Protein AF-A0A2G8LR07-F1 (afdb_monomer)

Secondary structure (DSSP, 8-state):
-PPPHHHHHHT---HHHHHHHHHHHHHHHTTTTHHHHHHHHHHHHS-HHHHHHHHHHHHHHHHHHHHHHHHHHHHHHTSBS-TT---TTS--STTSTT--B-TTHHHHHHHHHHHHHHHHHHTS-SS-------S---S-------HHHHHHHHHHHHHHHHHS-HHHHHHHHHHHHHHHHH-HHHHHHHHHHHHHHHHHHHHHHHHHHHHHHHH---HHHHHHHHHHHHHHHHHHHHHHHHHHHHHH--SHHHHHHHHHHHHHHHHHHTTHHHH--------TTTS-B-TTS-B-------THHHHHHHHHHHHHHHHHHHHHHHHT-

InterPro domains:
  IPR004156 Organic anion transporter polypeptide [PF03137] (15-310)
  IPR004156 Organic anion transporter polypeptide [PTHR11388] (15-301)
  IPR036259 MFS transporter superfamily [G3DSA:1.20.1250.20] (12-289)
  IPR036259 MFS transporter superfamily [SSF103473] (19-275)

Mean predicted aligned error: 14.55 Å

Foldseek 3Di:
DDDDPVVVVVLDDPCVVVVVVVVVVVVVVVVVVVVVVVLVQCVQADPPLLSLQVQLQVQLVVLVVVLVLVVLQVVQQQAACCPPDDDVPDDPGPPDLNGGGRRCVSVVVVVVVVVVVVVVVVVDDPHHPRPQDDDDDDDDDDDDDDPVVVVVVVVVVVVVVVPDDVVVVVVVVVVVVVVQVPDPVSVVVVVVVVVVVVVVVVCVVCVLVLCCFFAVDDSVVSVVVSSVPPSVCSSCVSNVSSVCCSVQVPDPVRVVVVVVVVVVVCVVVVCVSVVDGDDGDDPQQPPDQDVPRDRDDPDPPRCVSVVVVVVVVVVVVVVVVVVVVVVVD

pLDDT: mean 73.99, std 19.58, range [29.92, 96.19]

Nearest PDB structures (foldseek):
  8kgv-assembly1_A  TM=8.046E-01  e=2.706E-07  Homo sapiens
  8kgw-assembly1_A  TM=7.519E-01  e=9.285E-08  Homo sapiens
  8hnb-assembly1_A  TM=8.361E-01  e=1.393E-05  Homo sapiens
  8k6l-assembly1_A  TM=8.014E-01  e=1.745E-05  Homo sapiens

Solvent-accessible surface area (backbone atoms only — not comparable to full-atom values): 18998 Å² total; per-residue (Å²): 103,74,71,55,75,65,63,62,61,73,62,56,85,61,55,77,68,51,45,58,57,52,52,50,53,54,58,56,54,72,58,52,61,56,58,64,52,49,52,52,49,48,59,70,41,45,58,78,62,57,42,30,43,55,52,10,50,53,55,22,51,51,48,50,49,52,53,50,49,51,52,47,42,51,57,27,39,74,34,63,59,55,86,88,63,88,57,95,86,59,67,91,46,83,85,38,71,74,49,51,42,23,70,66,54,40,57,55,55,51,50,53,52,51,55,61,55,49,56,65,57,70,71,51,72,95,60,58,72,68,73,90,77,85,88,80,91,78,85,77,95,75,77,91,77,56,78,60,59,63,52,50,55,52,50,49,52,52,50,56,60,68,74,51,48,74,62,53,54,50,50,52,48,53,51,51,52,50,53,48,67,68,34,64,69,56,43,52,52,51,52,52,51,50,52,52,52,49,50,51,53,51,43,69,75,41,42,34,56,49,43,18,53,37,62,63,40,57,67,68,59,20,42,51,52,41,51,64,51,49,48,58,51,49,33,51,48,28,41,48,51,9,45,48,39,49,71,62,38,86,46,73,66,41,44,51,52,49,52,53,50,52,52,50,51,50,65,66,51,58,59,52,64,78,75,60,69,50,87,62,70,81,59,76,59,81,75,58,65,45,104,77,73,43,76,58,70,82,55,72,50,71,51,50,66,64,50,50,55,50,49,52,49,54,49,50,53,50,54,53,53,54,50,52,61,62,74,76,112

Structure (mmCIF, N/CA/C/O backbone):
data_AF-A0A2G8LR07-F1
#
_entry.id   AF-A0A2G8LR07-F1
#
loop_
_atom_site.group_PDB
_atom_site.id
_atom_site.type_symbol
_atom_site.label_atom_id
_atom_site.label_alt_id
_atom_site.label_comp_id
_atom_site.label_asym_id
_atom_site.label_entity_id
_atom_site.label_seq_id
_atom_site.pdbx_PDB_ins_code
_atom_site.Cartn_x
_atom_site.Cartn_y
_atom_site.Cartn_z
_atom_site.occupancy
_atom_site.B_iso_or_equiv
_atom_site.auth_seq_id
_atom_site.auth_comp_id
_atom_site.auth_asym_id
_atom_site.auth_atom_id
_atom_site.pdbx_PDB_model_num
ATOM 1 N N . MET A 1 1 ? 25.831 4.089 -26.587 1.00 37.19 1 MET A N 1
ATOM 2 C CA . MET A 1 1 ? 26.124 5.504 -26.909 1.00 37.19 1 MET A CA 1
ATOM 3 C C . MET A 1 1 ? 26.434 6.223 -25.605 1.00 37.19 1 MET A C 1
ATOM 5 O O . MET A 1 1 ? 25.632 6.121 -24.687 1.00 37.19 1 MET A O 1
ATOM 9 N N . VAL A 1 2 ? 27.596 6.868 -25.502 1.00 36.66 2 VAL A N 1
ATOM 10 C CA . VAL A 1 2 ? 27.993 7.685 -24.340 1.00 36.66 2 VAL A CA 1
ATOM 11 C C . VAL A 1 2 ? 27.585 9.126 -24.645 1.00 36.66 2 VAL A C 1
ATOM 13 O O . VAL A 1 2 ? 27.847 9.593 -25.752 1.00 36.66 2 VAL A O 1
ATOM 16 N N . CYS A 1 3 ? 26.896 9.800 -23.726 1.00 47.84 3 CYS A N 1
ATOM 17 C CA . CYS A 1 3 ? 26.523 11.205 -23.907 1.00 47.84 3 CYS A CA 1
ATOM 18 C C . CYS A 1 3 ? 27.664 12.142 -23.513 1.00 47.84 3 CYS A C 1
ATOM 20 O O . CYS A 1 3 ? 28.408 11.858 -22.577 1.00 47.84 3 CYS A O 1
ATOM 22 N N . SER A 1 4 ? 27.771 13.260 -24.233 1.00 44.69 4 SER A N 1
ATOM 23 C CA . SER A 1 4 ? 28.571 14.412 -23.811 1.00 44.69 4 SER A CA 1
ATOM 24 C C . SER A 1 4 ? 27.849 15.145 -22.676 1.00 44.69 4 SER A C 1
ATOM 26 O O . SER A 1 4 ? 26.621 15.245 -22.694 1.00 44.69 4 SER A O 1
ATOM 28 N N . GLU A 1 5 ? 28.612 15.685 -21.727 1.00 51.84 5 GLU A N 1
ATOM 29 C CA . GLU A 1 5 ? 28.157 16.522 -20.603 1.00 51.84 5 GLU A CA 1
ATOM 30 C C . GLU A 1 5 ? 27.270 17.697 -21.081 1.00 51.84 5 GLU A C 1
ATOM 32 O O . GLU A 1 5 ? 26.300 18.087 -20.434 1.00 51.84 5 GLU A O 1
ATOM 37 N N . GLU A 1 6 ? 27.530 18.172 -22.300 1.00 51.41 6 GLU A N 1
ATOM 38 C CA . GLU A 1 6 ? 26.802 19.244 -22.984 1.00 51.41 6 GLU A CA 1
ATOM 39 C C . GLU A 1 6 ? 25.370 18.835 -23.391 1.00 51.41 6 GLU A C 1
ATOM 41 O O . GLU A 1 6 ? 24.423 19.595 -23.201 1.00 51.41 6 GLU A O 1
ATOM 46 N N . GLN A 1 7 ? 25.167 17.584 -23.830 1.00 51.22 7 GLN A N 1
ATOM 47 C CA . GLN A 1 7 ? 23.838 17.060 -24.200 1.00 51.22 7 GLN A CA 1
ATOM 48 C C . GLN A 1 7 ? 22.930 16.860 -22.976 1.00 51.22 7 GLN A C 1
ATOM 50 O O . GLN A 1 7 ? 21.701 16.899 -23.074 1.00 51.22 7 GLN A O 1
ATOM 55 N N . GLN A 1 8 ? 23.535 16.634 -21.811 1.00 51.78 8 GLN A N 1
ATOM 56 C CA . GLN A 1 8 ? 22.830 16.461 -20.544 1.00 51.78 8 GLN A CA 1
ATOM 57 C C . GLN A 1 8 ? 22.382 17.815 -19.972 1.00 51.78 8 GLN A C 1
ATOM 59 O O . GLN A 1 8 ? 21.282 17.917 -19.432 1.00 51.78 8 GLN A O 1
ATOM 64 N N . SER A 1 9 ? 23.184 18.864 -20.186 1.00 53.06 9 SER A N 1
ATOM 65 C CA . SER A 1 9 ? 22.842 20.259 -19.881 1.00 53.06 9 SER A CA 1
ATOM 66 C C . SER A 1 9 ? 21.668 20.777 -20.732 1.00 53.06 9 SER A C 1
ATOM 68 O O . SER A 1 9 ? 20.715 21.343 -20.194 1.00 53.06 9 SER A O 1
ATOM 70 N N . GLU A 1 10 ? 21.658 20.498 -22.043 1.00 53.84 10 GLU A N 1
ATOM 71 C CA . GLU A 1 10 ? 20.573 20.911 -22.960 1.00 53.84 10 GLU A CA 1
ATOM 72 C C . GLU A 1 10 ? 19.235 20.193 -22.721 1.00 53.84 10 GLU A C 1
ATOM 74 O O . GLU A 1 10 ? 18.162 20.679 -23.103 1.00 53.84 10 GLU A O 1
ATOM 79 N N . SER A 1 11 ? 19.268 19.024 -22.078 1.00 57.50 11 SER A N 1
ATOM 80 C CA . SER A 1 11 ? 18.055 18.253 -21.803 1.00 57.50 11 SER A CA 1
ATOM 81 C C . SER A 1 11 ? 17.114 19.000 -20.856 1.00 57.50 11 SER A C 1
ATOM 83 O O . SER A 1 11 ? 15.903 18.857 -21.022 1.00 57.50 11 SER A O 1
ATOM 85 N N . GLY A 1 12 ? 17.640 19.880 -19.993 1.00 58.69 12 GLY A N 1
ATOM 86 C CA . GLY A 1 12 ? 16.875 20.763 -19.111 1.00 58.69 12 GLY A CA 1
ATOM 87 C C . GLY A 1 12 ? 15.848 20.037 -18.222 1.00 58.69 12 GLY A C 1
ATOM 88 O O . GLY A 1 12 ? 15.574 18.849 -18.379 1.00 58.69 12 GLY A O 1
ATOM 89 N N . PRO A 1 13 ? 15.239 20.716 -17.247 1.00 58.22 13 PRO A N 1
ATOM 90 C CA . PRO A 1 13 ? 14.151 20.112 -16.494 1.00 58.22 13 PRO A CA 1
ATOM 91 C C . PRO A 1 13 ? 12.867 20.075 -17.342 1.00 58.22 13 PRO A C 1
ATOM 93 O O . PRO A 1 13 ? 12.342 21.126 -17.712 1.00 58.22 13 PRO A O 1
ATOM 96 N N . LEU A 1 14 ? 12.309 18.892 -17.619 1.00 68.81 14 LEU A N 1
ATOM 97 C CA . LEU A 1 14 ? 11.023 18.738 -18.326 1.00 68.81 14 LEU A CA 1
ATOM 98 C C . LEU A 1 14 ? 9.807 19.028 -17.412 1.00 68.81 14 LEU A C 1
ATOM 100 O O . LEU A 1 14 ? 8.801 18.321 -17.449 1.00 68.81 14 LEU A O 1
ATOM 104 N N . TRP A 1 15 ? 9.875 20.073 -16.575 1.00 74.88 15 TRP A N 1
ATOM 105 C CA . TRP A 1 15 ? 8.809 20.421 -15.619 1.00 74.88 15 TRP A CA 1
ATOM 106 C C . TRP A 1 15 ? 7.463 20.689 -16.299 1.00 74.88 15 TRP A C 1
ATOM 108 O O . TRP A 1 15 ? 6.427 20.354 -15.733 1.00 74.88 15 TRP A O 1
ATOM 118 N N . GLY A 1 16 ? 7.471 21.257 -17.511 1.00 77.69 16 GLY A N 1
ATOM 119 C CA . GLY A 1 16 ? 6.252 21.501 -18.287 1.00 77.69 16 GLY A CA 1
ATOM 120 C C . GLY A 1 16 ? 5.504 20.209 -18.613 1.00 77.69 16 GLY A C 1
ATOM 121 O O . GLY A 1 16 ? 4.300 20.125 -18.400 1.00 77.69 16 GLY A O 1
ATOM 122 N N . GLU A 1 17 ? 6.217 19.166 -19.034 1.00 72.69 17 GLU A N 1
ATOM 123 C CA . GLU A 1 17 ? 5.616 17.865 -19.349 1.00 72.69 17 GLU A CA 1
ATOM 124 C C . GLU A 1 17 ? 5.238 17.092 -18.080 1.00 72.69 17 GLU A C 1
ATOM 126 O O . GLU A 1 17 ? 4.151 16.520 -17.993 1.00 72.69 17 GLU A O 1
ATOM 131 N N . ALA A 1 18 ? 6.094 17.137 -17.055 1.00 79.44 18 ALA A N 1
ATOM 132 C CA . ALA A 1 18 ? 5.823 16.502 -15.767 1.00 79.44 18 ALA A CA 1
ATOM 133 C C . ALA A 1 18 ? 4.621 17.129 -15.036 1.00 79.44 18 ALA A C 1
ATOM 135 O O . ALA A 1 18 ? 3.943 16.444 -14.267 1.00 79.44 18 ALA A O 1
ATOM 136 N N . SER A 1 19 ? 4.321 18.409 -15.287 1.00 84.12 19 SER A N 1
ATOM 137 C CA . SER A 1 19 ? 3.216 19.120 -14.635 1.00 84.12 19 SER A CA 1
ATOM 138 C C . SER A 1 19 ? 1.857 18.458 -14.876 1.00 84.12 19 SER A C 1
ATOM 140 O O . SER A 1 19 ? 1.077 18.329 -13.934 1.00 84.12 19 SER A O 1
ATOM 142 N N . TRP A 1 20 ? 1.598 17.939 -16.081 1.00 85.25 20 TRP A N 1
ATOM 143 C CA . TRP A 1 20 ? 0.346 17.246 -16.401 1.00 85.25 20 TRP A CA 1
ATOM 144 C C . TRP A 1 20 ? 0.166 15.959 -15.598 1.00 85.25 20 TRP A C 1
ATOM 146 O O . TRP A 1 20 ? -0.935 15.666 -15.132 1.00 85.25 20 TRP A O 1
ATOM 156 N N . ILE A 1 21 ? 1.255 15.221 -15.373 1.00 86.06 21 ILE A N 1
ATOM 157 C CA . ILE A 1 21 ? 1.239 14.016 -14.538 1.00 86.06 21 ILE A CA 1
ATOM 158 C C . ILE A 1 21 ? 0.950 14.401 -13.085 1.00 86.06 21 ILE A C 1
ATOM 160 O O . ILE A 1 21 ? 0.114 13.769 -12.445 1.00 86.06 21 ILE A O 1
ATOM 164 N N . LEU A 1 22 ? 1.579 15.463 -12.574 1.00 88.62 22 LEU A N 1
ATOM 165 C CA . LEU A 1 22 ? 1.345 15.944 -11.208 1.00 88.62 22 LEU A CA 1
ATOM 166 C C . LEU A 1 22 ? -0.104 16.404 -10.998 1.00 88.62 22 LEU A C 1
ATOM 168 O O . LEU A 1 22 ? -0.716 16.047 -9.992 1.00 88.62 22 LEU A O 1
ATOM 172 N N . ILE A 1 23 ? -0.670 17.138 -11.960 1.00 90.62 23 ILE A N 1
ATOM 173 C CA . ILE A 1 23 ? -2.079 17.555 -11.936 1.00 90.62 23 ILE A CA 1
ATOM 174 C C . ILE A 1 23 ? -2.993 16.326 -11.950 1.00 90.62 23 ILE A C 1
ATOM 176 O O . ILE A 1 23 ? -3.922 16.244 -11.147 1.00 90.62 23 ILE A O 1
ATOM 180 N N . GLY A 1 24 ? -2.706 15.341 -12.806 1.00 88.19 24 GLY A N 1
ATOM 181 C CA . GLY A 1 24 ? -3.448 14.082 -12.848 1.00 88.19 24 GLY A CA 1
ATOM 182 C C . GLY A 1 24 ? -3.425 13.336 -11.510 1.00 88.19 24 GLY A C 1
ATOM 183 O O . GLY A 1 24 ? -4.475 12.936 -11.013 1.00 88.19 24 GLY A O 1
ATOM 184 N N . GLN A 1 25 ? -2.257 13.208 -10.874 1.00 87.81 25 GLN A N 1
ATOM 185 C CA . GLN A 1 25 ? -2.127 12.570 -9.555 1.00 87.81 25 GLN A CA 1
ATOM 186 C C . GLN A 1 25 ? -2.868 13.342 -8.452 1.00 87.81 25 GLN A C 1
ATOM 188 O O . GLN A 1 25 ? -3.495 12.731 -7.581 1.00 87.81 25 GLN A O 1
ATOM 193 N N . ALA A 1 26 ? -2.851 14.677 -8.504 1.00 90.38 26 ALA A N 1
ATOM 194 C CA . ALA A 1 26 ? -3.608 15.513 -7.577 1.00 90.38 26 ALA A CA 1
ATOM 195 C C . ALA A 1 26 ? -5.124 15.298 -7.728 1.00 90.38 26 ALA A C 1
ATOM 197 O O . ALA A 1 26 ? -5.812 15.104 -6.726 1.00 90.38 26 ALA A O 1
ATOM 198 N N . LEU A 1 27 ? -5.635 15.247 -8.963 1.00 88.88 27 LEU A N 1
ATOM 199 C CA . LEU A 1 27 ? -7.050 14.972 -9.239 1.00 88.88 27 LEU A CA 1
ATOM 200 C C . LEU A 1 27 ? -7.464 13.566 -8.791 1.00 88.88 27 LEU A C 1
ATOM 202 O O . LEU A 1 27 ? -8.496 13.412 -8.140 1.00 88.88 27 LEU A O 1
ATOM 206 N N . CYS A 1 28 ? -6.644 12.548 -9.067 1.00 86.62 28 CYS A N 1
ATOM 207 C CA . CYS A 1 28 ? -6.880 11.192 -8.565 1.00 86.62 28 CYS A CA 1
ATOM 208 C C . CYS A 1 28 ? -6.960 11.164 -7.030 1.00 86.62 28 CYS A C 1
ATOM 210 O O . CYS A 1 28 ? -7.801 10.465 -6.464 1.00 86.62 28 CYS A O 1
ATOM 212 N N . SER A 1 29 ? -6.142 11.976 -6.353 1.00 87.19 29 SER A N 1
ATOM 213 C CA . SER A 1 29 ? -6.118 12.055 -4.889 1.00 87.19 29 SER A CA 1
ATOM 214 C C . SER A 1 29 ? -7.400 12.644 -4.286 1.00 87.19 29 SER A C 1
ATOM 216 O O . SER A 1 29 ? -7.721 12.339 -3.137 1.00 87.19 29 SER A O 1
ATOM 218 N N . CYS A 1 30 ? -8.179 13.427 -5.041 1.00 88.38 30 CYS A N 1
ATOM 219 C CA . CYS A 1 30 ? -9.493 13.905 -4.596 1.00 88.38 30 CYS A CA 1
ATOM 220 C C . CYS A 1 30 ? -10.511 12.765 -4.414 1.00 88.38 30 CYS A C 1
ATOM 222 O O . CYS A 1 30 ? -11.462 12.926 -3.653 1.00 88.38 30 CYS A O 1
ATOM 224 N N . GLY A 1 31 ? -10.310 11.618 -5.076 1.00 83.81 31 GLY A N 1
ATOM 225 C CA . GLY A 1 31 ? -11.143 10.418 -4.926 1.00 83.81 31 GLY A CA 1
ATOM 226 C C . GLY A 1 31 ? -10.776 9.534 -3.726 1.00 83.81 31 GLY A C 1
ATOM 227 O O . GLY A 1 31 ? -11.570 8.689 -3.319 1.00 83.81 31 GLY A O 1
ATOM 228 N N . THR A 1 32 ? -9.611 9.746 -3.107 1.00 85.56 32 THR A N 1
ATOM 229 C CA . THR A 1 32 ? -9.115 8.957 -1.963 1.00 85.56 32 THR A CA 1
ATOM 230 C C . THR A 1 32 ? -10.057 8.893 -0.748 1.00 85.56 32 THR A C 1
ATOM 232 O O . THR A 1 32 ? -10.069 7.845 -0.099 1.00 85.56 32 THR A O 1
ATOM 235 N N . PRO A 1 33 ? -10.882 9.915 -0.417 1.00 87.56 33 PRO A N 1
ATOM 236 C CA . PRO A 1 33 ? -11.818 9.840 0.708 1.00 87.56 33 PRO A CA 1
ATOM 237 C C . PRO A 1 33 ? -12.814 8.676 0.641 1.00 87.56 33 PRO A C 1
ATOM 239 O O . PRO A 1 33 ? -13.348 8.290 1.677 1.00 87.56 33 PRO A O 1
ATOM 242 N N . VAL A 1 34 ? -13.026 8.062 -0.530 1.00 86.19 34 VAL A N 1
ATOM 243 C CA . VAL A 1 34 ? -13.824 6.828 -0.662 1.00 86.19 34 VAL A CA 1
ATOM 244 C C . VAL A 1 34 ? -13.314 5.724 0.269 1.00 86.19 34 VAL A C 1
ATOM 246 O O . VAL A 1 34 ? -14.111 4.978 0.827 1.00 86.19 34 VAL A O 1
ATOM 249 N N . TYR A 1 35 ? -12.000 5.646 0.487 1.00 86.62 35 TYR A N 1
ATOM 250 C CA . TYR A 1 35 ? -11.391 4.628 1.337 1.00 86.62 35 TYR A CA 1
ATOM 251 C C . TYR A 1 35 ? -11.804 4.726 2.820 1.00 86.62 35 TYR A C 1
ATOM 253 O O . TYR A 1 35 ? -12.396 3.768 3.324 1.00 86.62 35 TYR A O 1
ATOM 261 N N . PRO A 1 36 ? -11.560 5.844 3.538 1.00 90.25 36 PRO A N 1
ATOM 262 C CA . PRO A 1 36 ? -12.020 5.975 4.917 1.00 90.25 36 PRO A CA 1
ATOM 263 C C . PRO A 1 36 ? -13.550 5.944 5.031 1.00 90.25 36 PRO A C 1
ATOM 265 O O . PRO A 1 36 ? -14.048 5.365 5.990 1.00 90.25 36 PRO A O 1
ATOM 268 N N . LEU A 1 37 ? -14.291 6.479 4.049 1.00 88.00 37 LEU A N 1
ATOM 269 C CA . LEU A 1 37 ? -15.761 6.414 4.036 1.00 88.00 37 LEU A CA 1
ATOM 270 C C . LEU A 1 37 ? -16.282 4.973 3.962 1.00 88.00 37 LEU A C 1
ATOM 272 O O . LEU A 1 37 ? -17.268 4.630 4.613 1.00 88.00 37 LEU A O 1
ATOM 276 N N . PHE A 1 38 ? -15.619 4.116 3.184 1.00 88.62 38 PHE A N 1
ATOM 277 C CA . PHE A 1 38 ? -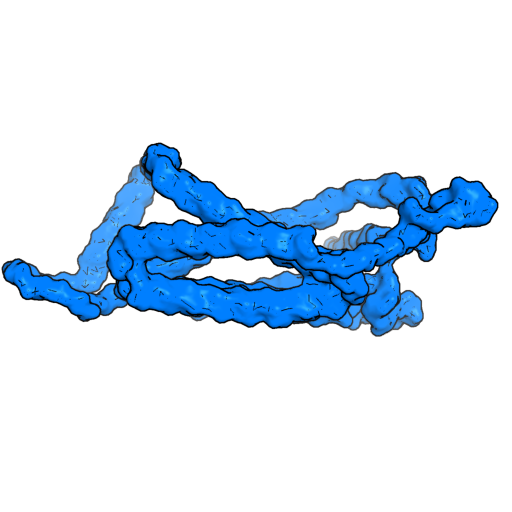15.980 2.706 3.104 1.00 88.62 38 PHE A CA 1
ATOM 278 C C . PHE A 1 38 ? -15.676 1.968 4.413 1.00 88.62 38 PHE A C 1
ATOM 280 O O . PHE A 1 38 ? -16.492 1.169 4.864 1.00 88.62 38 PHE A O 1
ATOM 287 N N . ILE A 1 39 ? -14.548 2.270 5.065 1.00 90.88 39 ILE A N 1
ATOM 288 C CA . ILE A 1 39 ? -14.222 1.696 6.380 1.00 90.88 39 ILE A CA 1
ATOM 289 C C . ILE A 1 39 ? -15.290 2.066 7.412 1.00 90.88 39 ILE A C 1
ATOM 291 O O . ILE A 1 39 ? -15.787 1.174 8.093 1.00 90.88 39 ILE A O 1
ATOM 295 N N . THR A 1 40 ? -15.682 3.341 7.496 1.00 89.81 40 THR A N 1
ATOM 296 C CA . THR A 1 40 ? -16.726 3.780 8.438 1.00 89.81 40 THR A CA 1
ATOM 297 C C . THR A 1 40 ? -18.080 3.152 8.125 1.00 89.81 40 THR A C 1
ATOM 299 O O . THR A 1 40 ? -18.796 2.759 9.033 1.00 89.81 40 THR A O 1
ATOM 302 N N . TYR A 1 41 ? -18.409 2.977 6.842 1.00 87.12 41 TYR A N 1
ATOM 303 C CA . TYR A 1 41 ? -19.640 2.298 6.440 1.00 87.12 41 TYR A CA 1
ATOM 304 C C . TYR A 1 41 ? -19.689 0.841 6.925 1.00 87.12 41 TYR A C 1
ATOM 306 O O . TYR A 1 41 ? -20.733 0.361 7.367 1.00 87.12 41 TYR A O 1
ATOM 314 N N . VAL A 1 42 ? -18.566 0.122 6.824 1.00 88.88 42 VAL A N 1
ATOM 315 C CA . VAL A 1 42 ? -18.457 -1.258 7.313 1.00 88.88 42 VAL A CA 1
ATOM 316 C C . VAL A 1 42 ? -18.496 -1.295 8.843 1.00 88.88 42 VAL A C 1
ATOM 318 O O . VAL A 1 42 ? -19.197 -2.140 9.391 1.00 88.88 42 VAL A O 1
ATOM 321 N N . ASP A 1 43 ? -17.806 -0.369 9.514 1.00 88.25 43 ASP A N 1
ATOM 322 C CA . ASP A 1 43 ? -17.789 -0.241 10.981 1.00 88.25 43 ASP A CA 1
ATOM 323 C C . ASP A 1 43 ? -19.200 -0.023 11.553 1.00 88.25 43 ASP A C 1
ATOM 325 O O . ASP A 1 43 ? -19.607 -0.697 12.494 1.00 88.25 43 ASP A O 1
ATOM 329 N N . ASP A 1 44 ? -19.996 0.837 10.912 1.00 87.12 44 ASP A N 1
ATOM 330 C CA . ASP A 1 44 ? -21.373 1.130 11.326 1.00 87.12 44 ASP A CA 1
ATOM 331 C C . ASP A 1 44 ? -22.352 -0.039 11.089 1.00 87.12 44 ASP A C 1
ATOM 333 O O . ASP A 1 44 ? -23.436 -0.080 11.686 1.00 87.12 44 ASP A O 1
ATOM 337 N N . GLY A 1 45 ? -22.011 -0.965 10.185 1.00 84.94 45 GLY A N 1
ATOM 338 C CA . GLY A 1 45 ? -22.883 -2.054 9.736 1.00 84.94 45 GLY A CA 1
ATOM 339 C C . GLY A 1 45 ? -22.543 -3.444 10.274 1.00 84.94 45 GLY A C 1
ATOM 340 O O . GLY A 1 45 ? -23.362 -4.356 10.142 1.00 84.94 45 GLY A O 1
ATOM 341 N N . VAL A 1 46 ? -21.354 -3.633 10.849 1.00 86.56 46 VAL A N 1
ATOM 342 C CA . VAL A 1 46 ? -20.825 -4.940 11.266 1.00 86.56 46 VAL A CA 1
ATOM 343 C C . VAL A 1 46 ? -20.632 -4.977 12.782 1.00 86.56 46 VAL A C 1
ATOM 345 O O . VAL A 1 46 ? -20.276 -3.991 13.410 1.00 86.56 46 VAL A O 1
ATOM 348 N N . ASN A 1 47 ? -20.840 -6.144 13.398 1.00 84.38 47 ASN A N 1
ATOM 349 C CA . ASN A 1 47 ? -20.538 -6.332 14.817 1.00 84.38 47 ASN A CA 1
ATOM 350 C C . ASN A 1 47 ? -19.030 -6.131 15.083 1.00 84.38 47 ASN A C 1
ATOM 352 O O . ASN A 1 47 ? -18.194 -6.741 14.411 1.00 84.38 47 ASN A O 1
ATOM 356 N N . ASN A 1 48 ? -18.695 -5.366 16.127 1.00 81.00 48 ASN A N 1
ATOM 357 C CA . ASN A 1 48 ? -17.334 -5.117 16.617 1.00 81.00 48 ASN A CA 1
ATOM 358 C C . ASN A 1 48 ? -16.452 -6.372 16.671 1.00 81.00 48 ASN A C 1
ATOM 360 O O . ASN A 1 48 ? -15.261 -6.298 16.371 1.00 81.00 48 ASN A O 1
ATOM 364 N N . ARG A 1 49 ? -17.022 -7.538 17.019 1.00 81.31 49 ARG A N 1
ATOM 365 C CA . ARG A 1 49 ? -16.271 -8.803 17.043 1.00 81.31 49 ARG A CA 1
ATOM 366 C C . ARG A 1 49 ? -15.782 -9.175 15.636 1.00 81.31 49 ARG A C 1
ATOM 368 O O . ARG A 1 49 ? -14.587 -9.357 15.432 1.00 81.31 49 ARG A O 1
ATOM 375 N N . ALA A 1 50 ? -16.677 -9.188 14.648 1.00 87.31 50 ALA A N 1
ATOM 376 C CA . ALA A 1 50 ? -16.360 -9.572 13.273 1.00 87.31 50 ALA A CA 1
ATOM 377 C C . ALA A 1 50 ? -15.568 -8.505 12.494 1.00 87.31 50 ALA A C 1
ATOM 379 O O . ALA A 1 50 ? -14.964 -8.836 11.471 1.00 87.31 50 ALA A O 1
ATOM 380 N N . MET A 1 51 ? -15.523 -7.257 12.972 1.00 90.25 51 MET A N 1
ATOM 381 C CA . MET A 1 51 ? -14.901 -6.126 12.271 1.00 90.25 51 MET A CA 1
ATOM 382 C C . MET A 1 51 ? -13.454 -6.402 11.832 1.00 90.25 51 MET A C 1
ATOM 384 O O . MET A 1 51 ? -13.075 -6.093 10.702 1.00 90.25 51 MET A O 1
ATOM 388 N N . GLY A 1 52 ? -12.662 -7.083 12.669 1.00 91.06 52 GLY A N 1
ATOM 389 C CA . GLY A 1 52 ? -11.289 -7.469 12.322 1.00 91.06 52 GLY A CA 1
ATOM 390 C C . GLY A 1 52 ? -11.195 -8.311 11.042 1.00 91.06 52 GLY A C 1
ATOM 391 O O . GLY A 1 52 ? -10.329 -8.063 10.203 1.00 91.06 52 GLY A O 1
ATOM 392 N N . LEU A 1 53 ? -12.113 -9.263 10.839 1.00 92.56 53 LEU A N 1
ATOM 393 C CA . LEU A 1 53 ? -12.149 -10.100 9.632 1.00 92.56 53 LEU A CA 1
ATOM 394 C C . LEU A 1 53 ? -12.546 -9.298 8.389 1.00 92.56 53 LEU A C 1
ATOM 396 O O . LEU A 1 53 ? -11.938 -9.477 7.333 1.00 92.56 53 LEU A O 1
ATOM 400 N N . TYR A 1 54 ? -13.526 -8.399 8.516 1.00 93.12 54 TYR A N 1
ATOM 401 C CA . TYR A 1 54 ? -13.953 -7.533 7.415 1.00 93.12 54 TYR A CA 1
ATOM 402 C C . TYR A 1 54 ? -12.833 -6.580 6.989 1.00 93.12 54 TYR A C 1
ATOM 404 O O . TYR A 1 54 ? -12.558 -6.465 5.795 1.00 93.12 54 TYR A O 1
ATOM 412 N N . LEU A 1 55 ? -12.123 -5.971 7.944 1.00 93.19 55 LEU A N 1
ATOM 413 C CA . LEU A 1 55 ? -10.947 -5.145 7.657 1.00 93.19 55 LEU A CA 1
ATOM 414 C C . LEU A 1 55 ? -9.807 -5.953 7.021 1.00 93.19 55 LEU A C 1
ATOM 416 O O . LEU A 1 55 ? -9.191 -5.492 6.062 1.00 93.19 55 LEU A O 1
ATOM 420 N N . GLY A 1 56 ? -9.553 -7.175 7.498 1.00 94.38 56 GLY A N 1
ATOM 421 C CA . GLY A 1 56 ? -8.552 -8.070 6.908 1.00 94.38 56 GLY A CA 1
ATOM 422 C C . GLY A 1 56 ? -8.867 -8.443 5.455 1.00 94.38 56 GLY A C 1
ATOM 423 O O . GLY A 1 56 ? -7.971 -8.454 4.604 1.00 94.38 56 GLY A O 1
ATOM 424 N N . ALA A 1 57 ? -10.144 -8.683 5.139 1.00 94.31 57 ALA A N 1
ATOM 425 C CA . ALA A 1 57 ? -10.604 -8.906 3.770 1.00 94.31 57 ALA A CA 1
ATOM 426 C C . ALA A 1 57 ? -10.472 -7.633 2.915 1.00 94.31 57 ALA A C 1
ATOM 428 O O . ALA A 1 57 ? -9.933 -7.685 1.809 1.00 94.31 57 ALA A O 1
ATOM 429 N N . LEU A 1 58 ? -10.884 -6.481 3.446 1.00 93.38 58 LEU A N 1
ATOM 430 C CA . LEU A 1 58 ? -10.793 -5.181 2.782 1.00 93.38 58 LEU A CA 1
ATOM 431 C C . LEU A 1 58 ? -9.339 -4.850 2.413 1.00 93.38 58 LEU A C 1
ATOM 433 O O . LEU A 1 58 ? -9.047 -4.634 1.238 1.00 93.38 58 LEU A O 1
ATOM 437 N N . PHE A 1 59 ? -8.395 -4.898 3.358 1.00 92.50 59 PHE A N 1
ATOM 438 C CA . PHE A 1 59 ? -6.984 -4.606 3.067 1.00 92.50 59 PHE A CA 1
ATOM 439 C C . PHE A 1 59 ? -6.356 -5.619 2.100 1.00 92.50 59 PHE A C 1
ATOM 441 O O . PHE A 1 59 ? -5.527 -5.246 1.269 1.00 92.50 59 PHE A O 1
ATOM 448 N N . SER A 1 60 ? -6.798 -6.880 2.124 1.00 95.25 60 SER A N 1
ATOM 449 C CA . SER A 1 60 ? -6.395 -7.878 1.123 1.00 95.25 60 SER A CA 1
ATOM 450 C C . SER A 1 60 ? -6.805 -7.490 -0.295 1.00 95.25 60 SER A C 1
ATOM 452 O O . SER A 1 60 ? -5.998 -7.629 -1.214 1.00 95.25 60 SER A O 1
ATOM 454 N N . THR A 1 61 ? -8.018 -6.955 -0.489 1.00 93.25 61 THR A N 1
ATOM 455 C CA . THR A 1 61 ? -8.452 -6.493 -1.821 1.00 93.25 61 THR A CA 1
ATOM 456 C C . THR A 1 61 ? -7.589 -5.351 -2.354 1.00 93.25 61 THR A C 1
ATOM 458 O O . THR A 1 61 ? -7.326 -5.308 -3.554 1.00 93.25 61 THR A O 1
ATOM 461 N N . ILE A 1 62 ? -7.060 -4.489 -1.479 1.00 90.88 62 ILE A N 1
ATOM 462 C CA . ILE A 1 62 ? -6.121 -3.424 -1.866 1.00 90.88 62 ILE A CA 1
ATOM 463 C C . ILE A 1 62 ? -4.819 -4.032 -2.384 1.00 90.88 62 ILE A C 1
ATOM 465 O O . ILE A 1 62 ? -4.352 -3.653 -3.455 1.00 90.88 62 ILE A O 1
ATOM 469 N N . THR A 1 63 ? -4.255 -5.010 -1.667 1.00 91.25 63 THR A N 1
ATOM 470 C CA . THR A 1 63 ? -3.027 -5.703 -2.093 1.00 91.25 63 THR A CA 1
ATOM 471 C C . THR A 1 63 ? -3.213 -6.415 -3.435 1.00 91.25 63 THR A C 1
ATOM 473 O O . THR A 1 63 ? -2.339 -6.339 -4.301 1.00 91.25 63 THR A O 1
ATOM 476 N N . ILE A 1 64 ? -4.367 -7.059 -3.643 1.00 93.00 64 ILE A N 1
ATOM 477 C CA . ILE A 1 64 ? -4.728 -7.676 -4.928 1.00 93.00 64 ILE A CA 1
ATOM 478 C C . ILE A 1 64 ? -4.825 -6.610 -6.025 1.00 93.00 64 ILE A C 1
ATOM 480 O O . ILE A 1 64 ? -4.259 -6.788 -7.103 1.00 93.00 64 ILE A O 1
ATOM 484 N N . GLY A 1 65 ? -5.485 -5.484 -5.742 1.00 91.31 65 GLY A N 1
ATOM 485 C CA . GLY A 1 65 ? -5.595 -4.355 -6.663 1.00 91.31 65 GLY A CA 1
ATOM 486 C C . GLY A 1 65 ? -4.230 -3.810 -7.085 1.00 91.31 65 GLY A C 1
ATOM 487 O O . GLY A 1 65 ? -4.007 -3.588 -8.274 1.00 91.31 65 GLY A O 1
ATOM 488 N N . SER A 1 66 ? -3.282 -3.677 -6.150 1.00 88.69 66 SER A N 1
ATOM 489 C CA . SER A 1 66 ? -1.901 -3.290 -6.463 1.00 88.69 66 SER A CA 1
ATOM 490 C C . SER A 1 66 ? -1.225 -4.294 -7.401 1.00 88.69 66 SER A C 1
ATOM 492 O O . SER A 1 66 ? -0.621 -3.887 -8.391 1.00 88.69 66 SER A O 1
ATOM 494 N N . ALA A 1 67 ? -1.363 -5.598 -7.144 1.00 89.50 67 ALA A N 1
ATOM 495 C CA . ALA A 1 67 ? -0.792 -6.643 -7.997 1.00 89.50 67 ALA A CA 1
ATOM 496 C C . ALA A 1 67 ? -1.382 -6.628 -9.418 1.00 89.50 67 ALA A C 1
ATOM 498 O O . ALA A 1 67 ? -0.645 -6.707 -10.402 1.00 89.50 67 ALA A O 1
ATOM 499 N N . MET A 1 68 ? -2.704 -6.466 -9.531 1.00 90.88 68 MET A N 1
ATOM 500 C CA . MET A 1 68 ? -3.384 -6.309 -10.820 1.00 90.88 68 MET A CA 1
ATOM 501 C C . MET A 1 68 ? -2.920 -5.044 -11.548 1.00 90.88 68 MET A C 1
ATOM 503 O O . MET A 1 68 ? -2.670 -5.094 -12.750 1.00 90.88 68 MET A O 1
ATOM 507 N N . GLY A 1 69 ? -2.753 -3.932 -10.826 1.00 89.94 69 GLY A N 1
ATOM 508 C CA . GLY A 1 69 ? -2.236 -2.677 -11.368 1.00 89.94 69 GLY A CA 1
ATOM 509 C C . GLY A 1 69 ? -0.832 -2.826 -11.952 1.00 89.94 69 GLY A C 1
ATOM 510 O O . GLY A 1 69 ? -0.603 -2.399 -13.083 1.00 89.94 69 GLY A O 1
ATOM 511 N N . TYR A 1 70 ? 0.077 -3.501 -11.238 1.00 86.19 70 TYR A N 1
ATOM 512 C CA . TYR A 1 70 ? 1.403 -3.836 -11.765 1.00 86.19 70 TYR A CA 1
ATOM 513 C C . TYR A 1 70 ? 1.314 -4.701 -13.023 1.00 86.19 70 TYR A C 1
ATOM 515 O O . TYR A 1 70 ? 1.962 -4.383 -14.013 1.00 86.19 70 TYR A O 1
ATOM 523 N N . GLY A 1 71 ? 0.476 -5.743 -13.028 1.00 88.19 71 GLY A N 1
ATOM 524 C CA . GLY A 1 71 ? 0.290 -6.597 -14.204 1.00 88.19 71 GLY A CA 1
ATOM 525 C C . GLY A 1 71 ? -0.220 -5.829 -15.428 1.00 88.19 71 GLY A C 1
ATOM 526 O O . GLY A 1 71 ? 0.344 -5.955 -16.514 1.00 88.19 71 GLY A O 1
ATOM 527 N N . ILE A 1 72 ? -1.241 -4.982 -15.254 1.00 90.69 72 ILE A N 1
ATOM 528 C CA . ILE A 1 72 ? -1.767 -4.119 -16.325 1.00 90.69 72 ILE A CA 1
ATOM 529 C C . ILE A 1 72 ? -0.681 -3.155 -16.811 1.00 90.69 72 ILE A C 1
ATOM 531 O O . ILE A 1 72 ? -0.508 -3.000 -18.020 1.00 90.69 72 ILE A O 1
ATOM 535 N N . ALA A 1 73 ? 0.074 -2.539 -15.898 1.00 88.31 73 ALA A N 1
ATOM 536 C CA . ALA A 1 73 ? 1.164 -1.635 -16.248 1.00 88.31 73 ALA A CA 1
ATOM 537 C C . ALA A 1 73 ? 2.260 -2.352 -17.051 1.00 88.31 73 ALA A C 1
ATOM 539 O O . ALA A 1 73 ? 2.669 -1.845 -18.093 1.00 88.31 73 ALA A O 1
ATOM 540 N N . THR A 1 74 ? 2.684 -3.547 -16.627 1.00 86.94 74 THR A N 1
ATOM 541 C CA . THR A 1 74 ? 3.654 -4.370 -17.361 1.00 86.94 74 THR A CA 1
ATOM 542 C C . THR A 1 74 ? 3.149 -4.689 -18.764 1.00 86.94 74 THR A C 1
ATOM 544 O O . THR A 1 74 ? 3.867 -4.434 -19.724 1.00 86.94 74 THR A O 1
ATOM 547 N N . LEU A 1 75 ? 1.903 -5.151 -18.909 1.00 89.44 75 LEU A N 1
ATOM 548 C CA . LEU A 1 75 ? 1.315 -5.443 -20.222 1.00 89.44 75 LEU A CA 1
ATOM 549 C C . LEU A 1 75 ? 1.268 -4.204 -21.125 1.00 89.44 75 LEU A C 1
ATOM 551 O O . LEU A 1 75 ? 1.605 -4.293 -22.302 1.00 89.44 75 LEU A O 1
ATOM 555 N N . CYS A 1 76 ? 0.890 -3.044 -20.582 1.00 89.88 76 CYS A N 1
ATOM 556 C CA . CYS A 1 76 ? 0.857 -1.791 -21.339 1.00 89.88 76 CYS A CA 1
ATOM 557 C C . CYS A 1 76 ? 2.262 -1.347 -21.772 1.00 89.88 76 CYS A C 1
ATOM 559 O O . CYS A 1 76 ? 2.447 -0.901 -22.902 1.00 89.88 76 CYS A O 1
ATOM 561 N N . LEU A 1 77 ? 3.268 -1.503 -20.909 1.00 87.25 77 LEU A N 1
ATOM 562 C CA . LEU A 1 77 ? 4.661 -1.164 -21.217 1.00 87.25 77 LEU A CA 1
ATOM 563 C C . LEU A 1 77 ? 5.313 -2.147 -22.200 1.00 87.25 77 LEU A C 1
ATOM 565 O O . LEU A 1 77 ? 6.206 -1.749 -22.948 1.00 87.25 77 LEU A O 1
ATOM 569 N N . SER A 1 78 ? 4.854 -3.400 -22.236 1.00 84.88 78 SER A N 1
ATOM 570 C CA . SER A 1 78 ? 5.251 -4.395 -23.239 1.00 84.88 78 SER A CA 1
ATOM 571 C C . SER A 1 78 ? 4.645 -4.143 -24.622 1.00 84.88 78 SER A C 1
ATOM 573 O O . SER A 1 78 ? 5.051 -4.797 -25.580 1.00 84.88 78 SER A O 1
ATOM 575 N N . LEU A 1 79 ? 3.706 -3.200 -24.758 1.00 84.69 79 LEU A N 1
ATOM 576 C CA . LEU A 1 79 ? 3.187 -2.745 -26.048 1.00 84.69 79 LEU A CA 1
ATOM 577 C C . LEU A 1 79 ? 3.919 -1.475 -26.503 1.00 84.69 79 LEU A C 1
ATOM 579 O O . LEU A 1 79 ? 4.146 -0.579 -25.684 1.00 84.69 79 LEU A O 1
ATOM 583 N N . PRO A 1 80 ? 4.263 -1.349 -27.796 1.00 81.44 80 PRO A N 1
ATOM 584 C CA . PRO A 1 80 ? 4.924 -0.154 -28.295 1.00 81.44 80 PRO A CA 1
ATOM 585 C C . PRO A 1 80 ? 3.947 1.027 -28.280 1.00 81.44 80 PRO A C 1
ATOM 587 O O . PRO A 1 80 ? 2.763 0.879 -28.590 1.00 81.44 80 PRO A O 1
ATOM 590 N N . SER A 1 81 ? 4.434 2.223 -27.954 1.00 77.06 81 SER A N 1
ATOM 591 C CA . SER A 1 81 ? 3.617 3.447 -27.923 1.00 77.06 81 SER A CA 1
ATOM 592 C C . SER A 1 81 ? 3.077 3.872 -29.298 1.00 77.06 81 SER A C 1
ATOM 594 O O . SER A 1 81 ? 2.096 4.609 -29.377 1.00 77.06 81 SER A O 1
ATOM 596 N N . TYR A 1 82 ? 3.681 3.387 -30.383 1.00 73.56 82 TYR A N 1
ATOM 597 C CA . TYR A 1 82 ? 3.388 3.742 -31.774 1.00 73.56 82 TYR A CA 1
ATOM 598 C C . TYR A 1 82 ? 2.530 2.683 -32.488 1.00 73.56 82 TYR A C 1
ATOM 600 O O . TYR A 1 82 ? 2.814 2.288 -33.614 1.00 73.56 82 TYR A O 1
ATOM 608 N N . LEU A 1 83 ? 1.431 2.252 -31.860 1.00 63.12 83 LEU A N 1
ATOM 609 C CA . LEU A 1 83 ? 0.530 1.190 -32.352 1.00 63.12 83 LEU A CA 1
ATOM 610 C C . LEU A 1 83 ? 0.042 1.343 -33.815 1.00 63.12 83 LEU A C 1
ATOM 612 O O . LEU A 1 83 ? -0.426 0.370 -34.396 1.00 63.12 83 LEU A O 1
ATOM 616 N N . ILE A 1 84 ? 0.123 2.547 -34.395 1.00 60.38 84 ILE A N 1
ATOM 617 C CA . ILE A 1 84 ? -0.425 2.906 -35.716 1.00 60.38 84 ILE A CA 1
ATOM 618 C C . ILE A 1 84 ? 0.681 3.161 -36.768 1.00 60.38 84 ILE A C 1
ATOM 620 O O . ILE A 1 84 ? 0.392 3.160 -37.962 1.00 60.38 84 ILE A O 1
ATOM 624 N N . TYR A 1 85 ? 1.950 3.320 -36.366 1.00 58.06 85 TYR A N 1
ATOM 625 C CA . TYR A 1 85 ? 3.060 3.641 -37.275 1.00 58.06 85 TYR A CA 1
ATOM 626 C C . TYR A 1 85 ? 4.104 2.524 -37.298 1.00 58.06 85 TYR A C 1
ATOM 628 O O . TYR A 1 85 ? 4.855 2.334 -36.345 1.00 58.06 85 TYR A O 1
ATOM 636 N N . THR A 1 86 ? 4.177 1.793 -38.409 1.00 58.03 86 THR A N 1
ATOM 637 C CA . THR A 1 86 ? 5.204 0.771 -38.648 1.00 58.03 86 THR A CA 1
ATOM 638 C C . THR A 1 86 ? 6.259 1.298 -39.616 1.00 58.03 86 THR A C 1
ATOM 640 O O . THR A 1 86 ? 6.278 0.924 -40.787 1.00 58.03 86 THR A O 1
ATOM 643 N N . ASP A 1 87 ? 7.142 2.173 -39.137 1.00 62.31 87 ASP A N 1
ATOM 644 C CA . ASP A 1 87 ? 8.376 2.496 -39.856 1.00 62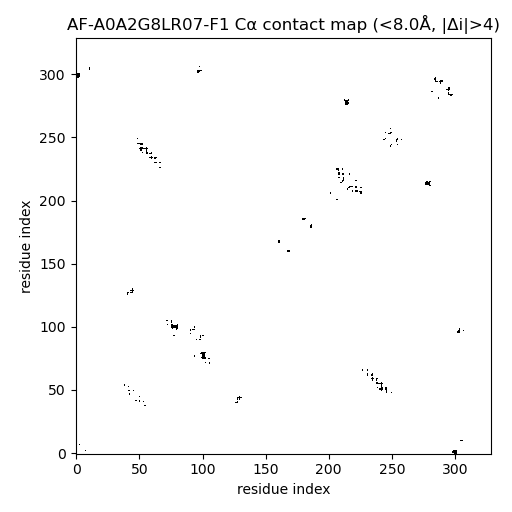.31 87 ASP A CA 1
ATOM 645 C C . ASP A 1 87 ? 9.427 1.408 -39.620 1.00 62.31 87 ASP A C 1
ATOM 647 O O . ASP A 1 87 ? 9.619 0.937 -38.498 1.00 62.31 87 ASP A O 1
ATOM 651 N N . ALA A 1 88 ? 10.183 1.053 -40.662 1.00 60.56 88 ALA A N 1
ATOM 652 C CA . ALA A 1 88 ? 11.227 0.021 -40.605 1.00 60.56 88 ALA A CA 1
ATOM 653 C C . ALA A 1 88 ? 12.370 0.320 -39.603 1.00 60.56 88 ALA A C 1
ATOM 655 O O . ALA A 1 88 ? 13.180 -0.556 -39.309 1.00 60.56 88 ALA A O 1
ATOM 656 N N . TYR A 1 89 ? 12.450 1.550 -39.080 1.00 63.72 89 TYR A N 1
ATOM 657 C CA . TYR A 1 89 ? 13.470 1.998 -38.125 1.00 63.72 89 TYR A CA 1
ATOM 658 C C . TYR A 1 89 ? 13.027 1.931 -36.653 1.00 63.72 89 TYR A C 1
ATOM 660 O O . TYR A 1 89 ? 13.822 2.268 -35.764 1.00 63.72 89 TYR A O 1
ATOM 668 N N . LEU A 1 90 ? 11.780 1.528 -36.386 1.00 68.06 90 LEU A N 1
ATOM 669 C CA . LEU A 1 90 ? 11.228 1.438 -35.037 1.00 68.06 90 LEU A CA 1
ATOM 670 C C . LEU A 1 90 ? 11.548 0.080 -34.380 1.00 68.06 90 LEU A C 1
ATOM 672 O O . LEU A 1 90 ? 11.538 -0.953 -35.051 1.00 68.06 90 LEU A O 1
ATOM 676 N N . PRO A 1 91 ? 11.880 0.070 -33.077 1.00 67.69 91 PRO A N 1
ATOM 677 C CA . PRO A 1 91 ? 12.310 -1.134 -32.372 1.00 67.69 91 PRO A CA 1
ATOM 678 C C . PRO A 1 91 ? 11.176 -2.140 -32.156 1.00 67.69 91 PRO A C 1
ATOM 680 O O . PRO A 1 91 ? 10.282 -1.913 -31.355 1.00 67.69 91 PRO A O 1
ATOM 683 N N . THR A 1 92 ? 11.243 -3.307 -32.786 1.00 69.62 92 THR A N 1
ATOM 684 C CA . THR A 1 92 ? 10.199 -4.339 -32.676 1.00 69.62 92 THR A CA 1
ATOM 685 C C . THR A 1 92 ? 10.216 -5.151 -31.374 1.00 69.62 92 THR A C 1
ATOM 687 O O . THR A 1 92 ? 9.252 -5.873 -31.130 1.00 69.62 92 THR A O 1
ATOM 690 N N . SER A 1 93 ? 11.260 -5.038 -30.538 1.00 75.19 93 SER A N 1
ATOM 691 C CA . SER A 1 93 ? 11.376 -5.740 -29.245 1.00 75.19 93 SER A CA 1
ATOM 692 C C . SER A 1 93 ? 11.608 -4.768 -28.075 1.00 75.19 93 SER A C 1
ATOM 694 O O . SER A 1 93 ? 12.358 -3.801 -28.257 1.00 75.19 93 SER A O 1
ATOM 696 N N . PRO A 1 94 ? 11.059 -5.051 -26.872 1.00 71.88 94 PRO A N 1
ATOM 697 C CA . PRO A 1 94 ? 11.376 -4.346 -25.624 1.00 71.88 94 PRO A CA 1
ATOM 698 C C . PRO A 1 94 ? 12.861 -4.325 -25.240 1.00 71.88 94 PRO A C 1
ATOM 700 O O . PRO A 1 94 ? 13.266 -3.486 -24.441 1.00 71.88 94 PRO A O 1
ATOM 703 N N . ASP A 1 95 ? 13.674 -5.212 -25.818 1.00 72.88 95 ASP A N 1
ATOM 704 C CA . ASP A 1 95 ? 15.118 -5.287 -25.555 1.00 72.88 95 ASP A CA 1
ATOM 705 C C . ASP A 1 95 ? 15.914 -4.133 -26.191 1.00 72.88 95 ASP A C 1
ATOM 707 O O . ASP A 1 95 ? 17.081 -3.911 -25.856 1.00 72.88 95 ASP A O 1
ATOM 711 N N . ASP A 1 96 ? 15.322 -3.405 -27.145 1.00 71.56 96 ASP A N 1
ATOM 712 C CA . ASP A 1 96 ? 15.980 -2.251 -27.751 1.00 71.56 96 ASP A CA 1
ATOM 713 C C . ASP A 1 96 ? 15.891 -1.047 -26.794 1.00 71.56 96 ASP A C 1
ATOM 715 O O . ASP A 1 96 ? 14.791 -0.653 -26.407 1.00 71.56 96 ASP A O 1
ATOM 719 N N . PRO A 1 97 ? 17.006 -0.369 -26.468 1.00 69.31 97 PRO A N 1
ATOM 720 C CA . PRO A 1 97 ? 17.012 0.809 -25.589 1.00 69.31 97 PRO A CA 1
ATOM 721 C C . PRO A 1 97 ? 16.205 2.005 -26.127 1.00 69.31 97 PRO A C 1
ATOM 723 O O . PRO A 1 97 ? 16.065 3.023 -25.455 1.00 69.31 97 PRO A O 1
ATOM 726 N N . ARG A 1 98 ? 15.711 1.938 -27.367 1.00 72.94 98 ARG A N 1
ATOM 727 C CA . ARG A 1 98 ? 14.807 2.933 -27.960 1.00 72.94 98 ARG A CA 1
ATOM 728 C C . ARG A 1 98 ? 13.331 2.579 -27.756 1.00 72.94 98 ARG A C 1
ATOM 730 O O . ARG A 1 98 ? 12.483 3.317 -28.263 1.00 72.94 98 ARG A O 1
ATOM 737 N N . TRP A 1 99 ? 13.026 1.460 -27.099 1.00 79.50 99 TRP A N 1
ATOM 738 C CA . TRP A 1 99 ? 11.669 1.024 -26.810 1.00 79.50 99 TRP A CA 1
ATOM 739 C C . TRP A 1 99 ? 10.962 2.023 -25.896 1.00 79.50 99 TRP A C 1
ATOM 741 O O . TRP A 1 99 ? 11.407 2.317 -24.788 1.00 79.50 99 TRP A O 1
ATOM 751 N N . LEU A 1 100 ? 9.829 2.536 -26.369 1.00 80.75 100 LEU A N 1
ATOM 752 C CA . LEU A 1 100 ? 8.933 3.376 -25.590 1.00 80.75 100 LEU A CA 1
ATOM 753 C C . LEU A 1 100 ? 7.638 2.594 -25.390 1.00 80.75 100 LEU A C 1
ATOM 755 O O . LEU A 1 100 ? 6.825 2.477 -26.308 1.00 80.75 100 LEU A O 1
ATOM 759 N N . GLY A 1 101 ? 7.478 2.035 -24.193 1.00 82.31 101 GLY A N 1
ATOM 760 C CA . GLY A 1 101 ? 6.266 1.324 -23.806 1.00 82.31 101 GLY A CA 1
ATOM 761 C C . GLY A 1 101 ? 5.060 2.259 -23.731 1.00 82.31 101 GLY A C 1
ATOM 762 O O . GLY A 1 101 ? 5.195 3.461 -23.472 1.00 82.31 101 GLY A O 1
ATOM 763 N N . ASN A 1 102 ? 3.865 1.712 -23.932 1.00 86.94 102 ASN A N 1
ATOM 764 C CA . ASN A 1 102 ? 2.622 2.472 -23.909 1.00 86.94 102 ASN A CA 1
ATOM 765 C C . ASN A 1 102 ? 2.160 2.791 -22.469 1.00 86.94 102 ASN A C 1
ATOM 767 O O . ASN A 1 102 ? 1.171 2.265 -21.961 1.00 86.94 102 ASN A O 1
ATOM 771 N N . TRP A 1 103 ? 2.909 3.659 -21.789 1.00 85.06 103 TRP A N 1
ATOM 772 C CA . TRP A 1 103 ? 2.740 3.980 -20.368 1.00 85.06 103 TRP A CA 1
ATOM 773 C C . TRP A 1 103 ? 1.400 4.655 -20.026 1.00 85.06 103 TRP A C 1
ATOM 775 O O . TRP A 1 103 ? 0.913 4.512 -18.905 1.00 85.06 103 TRP A O 1
ATOM 785 N N . TRP A 1 104 ? 0.786 5.377 -20.968 1.00 86.62 104 TRP A N 1
ATOM 786 C CA . TRP A 1 104 ? -0.470 6.098 -20.734 1.00 86.62 104 TRP A CA 1
ATOM 787 C C . TRP A 1 104 ? -1.707 5.198 -20.819 1.00 86.62 104 TRP A C 1
ATOM 789 O O . TRP A 1 104 ? -2.733 5.499 -20.205 1.00 86.62 104 TRP A O 1
ATOM 799 N N . LEU A 1 105 ? -1.621 4.080 -21.547 1.00 87.69 105 LEU A N 1
ATOM 800 C CA . LEU A 1 105 ? -2.747 3.175 -21.787 1.00 87.69 105 LEU A CA 1
ATOM 801 C C . LEU A 1 105 ? -3.325 2.605 -20.485 1.00 87.69 105 LEU A C 1
ATOM 803 O O . LEU A 1 105 ? -4.543 2.488 -20.349 1.00 87.69 105 LEU A O 1
ATOM 807 N N . GLY A 1 106 ? -2.465 2.328 -19.500 1.00 89.31 106 GLY A N 1
ATOM 808 C CA . GLY A 1 106 ? -2.886 1.835 -18.189 1.00 89.31 106 GLY A CA 1
ATOM 809 C C . GLY A 1 106 ? -3.851 2.788 -17.476 1.00 89.31 106 GLY A C 1
ATOM 810 O O . GLY A 1 106 ? -4.846 2.335 -16.910 1.00 89.31 106 GLY A O 1
ATOM 811 N 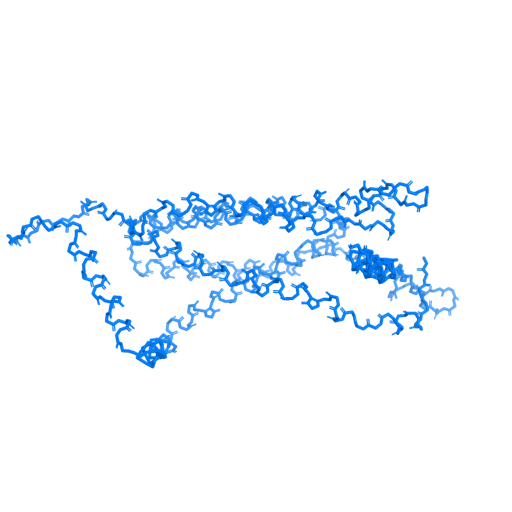N . PHE A 1 107 ? -3.626 4.104 -17.564 1.00 88.50 107 PHE A N 1
ATOM 812 C CA . PHE A 1 107 ? -4.517 5.099 -16.956 1.00 88.50 107 PHE A CA 1
ATOM 813 C C . PHE A 1 107 ? -5.905 5.101 -17.598 1.00 88.50 107 PHE A C 1
ATOM 815 O O . PHE A 1 107 ? -6.901 5.207 -16.886 1.00 88.50 107 PHE A O 1
ATOM 822 N N . LEU A 1 108 ? -5.988 4.939 -18.923 1.00 90.69 108 LEU A N 1
ATOM 823 C CA . LEU A 1 108 ? -7.273 4.868 -19.623 1.00 90.69 108 LEU A CA 1
ATOM 824 C C . LEU A 1 108 ? -8.043 3.599 -19.259 1.00 90.69 108 LEU A C 1
ATOM 826 O O . LEU A 1 108 ? -9.233 3.678 -18.960 1.00 90.69 108 LEU A O 1
ATOM 830 N N . ILE A 1 109 ? -7.367 2.445 -19.239 1.00 91.81 109 ILE A N 1
ATOM 831 C CA . ILE A 1 109 ? -7.985 1.167 -18.859 1.00 91.81 109 ILE A CA 1
ATOM 832 C C . ILE A 1 109 ? -8.554 1.265 -17.440 1.00 91.81 109 ILE A C 1
ATOM 834 O O . ILE A 1 109 ? -9.730 0.971 -17.224 1.00 91.81 109 ILE A O 1
ATOM 838 N N . ILE A 1 110 ? -7.748 1.727 -16.480 1.00 90.69 110 ILE A N 1
ATOM 839 C CA . ILE A 1 110 ? -8.174 1.866 -15.081 1.00 90.69 110 ILE A CA 1
ATOM 840 C C . ILE A 1 110 ? -9.297 2.903 -14.953 1.00 90.69 110 ILE A C 1
ATOM 842 O O . ILE A 1 110 ? -10.273 2.648 -14.252 1.00 90.69 110 ILE A O 1
ATOM 846 N N . GLY A 1 111 ? -9.212 4.036 -15.655 1.00 90.94 111 GLY A N 1
ATOM 847 C CA . GLY A 1 111 ? -10.247 5.073 -15.634 1.00 90.94 111 GLY A CA 1
ATOM 848 C C . GLY A 1 111 ? -11.606 4.570 -16.129 1.00 90.94 111 GLY A C 1
ATOM 849 O O . GLY A 1 111 ? -12.627 4.814 -15.486 1.00 90.94 111 GLY A O 1
ATOM 850 N N . VAL A 1 112 ? -11.624 3.801 -17.222 1.00 94.12 112 VAL A N 1
ATOM 851 C CA . VAL A 1 112 ? -12.851 3.179 -17.746 1.00 94.12 112 VAL A CA 1
ATOM 852 C C . VAL A 1 112 ? -13.409 2.144 -16.766 1.00 94.12 112 VAL A C 1
ATOM 854 O O . VAL A 1 112 ? -14.611 2.137 -16.502 1.00 94.12 112 VAL A O 1
ATOM 857 N N . LEU A 1 113 ? -12.556 1.300 -16.177 1.00 92.12 113 LEU A N 1
ATOM 858 C CA . LEU A 1 113 ? -12.986 0.325 -15.168 1.00 92.12 113 LEU A CA 1
ATOM 859 C C . LEU A 1 113 ? -13.597 1.013 -13.939 1.00 92.12 113 LEU A C 1
ATOM 861 O O . LEU A 1 113 ? -14.669 0.613 -13.487 1.00 92.12 113 LEU A O 1
ATOM 865 N N . LEU A 1 114 ? -12.964 2.076 -13.434 1.00 90.38 114 LEU A N 1
ATOM 866 C CA . LEU A 1 114 ? -13.476 2.858 -12.306 1.00 90.38 114 LEU A CA 1
ATOM 867 C C . LEU A 1 114 ? -14.816 3.528 -12.631 1.00 90.38 114 LEU A C 1
ATOM 869 O O . LEU A 1 114 ? -15.707 3.534 -11.781 1.00 90.38 114 LEU A O 1
ATOM 873 N N . PHE A 1 115 ? -14.998 4.029 -13.857 1.00 91.81 115 PHE A N 1
ATOM 874 C CA . PHE A 1 115 ? -16.287 4.558 -14.305 1.00 91.81 115 PHE A CA 1
ATOM 875 C C . PHE A 1 115 ? -17.389 3.496 -14.211 1.00 91.81 115 PHE A C 1
ATOM 877 O O . PHE A 1 115 ? -18.430 3.744 -13.602 1.00 91.81 115 PHE A O 1
ATOM 884 N N . PHE A 1 116 ? -17.152 2.284 -14.716 1.00 94.44 116 PHE A N 1
ATOM 885 C CA . PHE A 1 116 ? -18.142 1.209 -14.621 1.00 94.44 116 PHE A CA 1
ATOM 886 C C . PHE A 1 116 ? -18.393 0.737 -13.188 1.00 94.44 116 PHE A C 1
ATOM 888 O O . PHE A 1 116 ? -19.533 0.415 -12.869 1.00 94.44 116 PHE A O 1
ATOM 895 N N . VAL A 1 117 ? -17.380 0.737 -12.315 1.00 91.12 117 VAL A N 1
ATOM 896 C CA . VAL A 1 117 ? -17.535 0.417 -10.882 1.00 91.12 117 VAL A CA 1
ATOM 897 C C . VAL A 1 117 ? -18.314 1.504 -10.131 1.00 91.12 117 VAL A C 1
ATOM 899 O O . VAL A 1 117 ? -19.029 1.195 -9.179 1.00 91.12 117 VAL A O 1
ATOM 902 N N . SER A 1 118 ? -18.254 2.762 -10.570 1.00 90.25 118 SER A N 1
ATOM 903 C CA . SER A 1 118 ? -19.023 3.847 -9.943 1.00 90.25 118 SER A CA 1
ATOM 904 C C . SER A 1 118 ? -20.542 3.696 -10.115 1.00 90.25 118 SER A C 1
ATOM 906 O O . SER A 1 118 ? -21.301 4.092 -9.232 1.00 90.25 118 SER A O 1
ATOM 908 N N . ILE A 1 119 ? -20.993 3.057 -11.202 1.00 92.00 119 ILE A N 1
ATOM 909 C CA . ILE A 1 119 ? -22.417 2.840 -11.498 1.00 92.00 119 ILE A CA 1
ATOM 910 C C . ILE A 1 119 ? -23.108 1.977 -10.423 1.00 92.00 119 ILE A C 1
ATOM 912 O O . ILE A 1 119 ? -24.080 2.454 -9.840 1.00 92.00 119 ILE A O 1
ATOM 916 N N . PRO A 1 120 ? -22.656 0.744 -10.104 1.00 90.62 120 PRO A N 1
ATOM 917 C CA . PRO A 1 120 ? -23.273 -0.066 -9.055 1.00 90.62 120 PRO A CA 1
ATOM 918 C C . PRO A 1 120 ? -23.124 0.561 -7.664 1.00 90.62 120 PRO A C 1
ATOM 920 O O . PRO A 1 120 ? -24.036 0.426 -6.851 1.00 90.62 120 PRO A O 1
ATOM 923 N N . LEU A 1 121 ? -22.030 1.288 -7.395 1.00 86.50 121 LEU A N 1
ATOM 924 C CA . LEU A 1 121 ? -21.855 2.012 -6.130 1.00 86.50 121 LEU A CA 1
ATOM 925 C C . LEU A 1 121 ? -22.924 3.091 -5.923 1.00 86.50 121 LEU A C 1
ATOM 927 O O . LEU A 1 121 ? -23.305 3.360 -4.787 1.00 86.50 121 LEU A O 1
ATOM 931 N N . TRP A 1 122 ? -23.463 3.669 -6.998 1.00 87.62 122 TRP A N 1
ATOM 932 C CA . TRP A 1 122 ? -24.533 4.658 -6.890 1.00 87.62 122 TRP A CA 1
ATOM 933 C C . TRP A 1 122 ? -25.853 4.066 -6.373 1.00 87.62 122 TRP A C 1
ATOM 935 O O . TRP A 1 122 ? -26.641 4.762 -5.734 1.00 87.62 122 TRP A O 1
ATOM 945 N N . PHE A 1 123 ? -26.075 2.770 -6.600 1.00 87.75 123 PHE A N 1
ATOM 946 C CA . PHE A 1 123 ? -27.236 2.042 -6.085 1.00 87.75 123 PHE A CA 1
ATOM 947 C C . PHE A 1 123 ? -27.021 1.493 -4.669 1.00 87.75 123 PHE A C 1
ATOM 949 O O . PHE A 1 123 ? -27.934 0.890 -4.102 1.00 87.75 123 PHE A O 1
ATOM 956 N N . PHE A 1 124 ? -25.833 1.679 -4.088 1.00 82.69 124 PHE A N 1
ATOM 957 C CA . PHE A 1 124 ? -25.529 1.174 -2.758 1.00 82.69 124 PHE A CA 1
ATOM 958 C C . PHE A 1 124 ? -26.318 1.951 -1.689 1.00 82.69 124 PHE A C 1
ATOM 960 O O . PHE A 1 124 ? -26.433 3.180 -1.773 1.00 82.69 124 PHE A O 1
ATOM 967 N N . PRO A 1 125 ? -26.901 1.271 -0.683 1.00 81.31 125 PRO A N 1
ATOM 968 C CA . PRO A 1 125 ? -27.713 1.942 0.321 1.00 81.31 125 PRO A CA 1
ATOM 969 C C . PRO A 1 125 ? -26.854 2.909 1.135 1.00 81.31 125 PRO A C 1
ATOM 971 O O . PRO A 1 125 ? -25.813 2.523 1.663 1.00 81.31 125 PRO A O 1
ATOM 974 N N . ARG A 1 126 ? -27.322 4.160 1.262 1.00 75.75 126 ARG A N 1
ATOM 975 C CA . ARG A 1 126 ? -26.612 5.253 1.958 1.00 75.75 126 ARG A CA 1
ATOM 976 C C . ARG A 1 126 ? -26.245 4.921 3.401 1.00 75.75 126 ARG A C 1
ATOM 978 O O . ARG A 1 126 ? -25.246 5.424 3.894 1.00 75.75 126 ARG A O 1
ATOM 985 N N . PHE A 1 127 ? -27.047 4.084 4.051 1.00 72.69 127 PHE A N 1
ATOM 986 C CA . PHE A 1 127 ? -26.824 3.648 5.418 1.00 72.69 127 PHE A CA 1
ATOM 987 C C . PHE A 1 127 ? -26.813 2.123 5.470 1.00 72.69 127 PHE A C 1
ATOM 989 O O . PHE A 1 127 ? -27.685 1.493 4.854 1.00 72.69 127 PHE A O 1
ATOM 996 N N . PRO A 1 128 ? -25.859 1.520 6.195 1.00 72.31 128 PRO A N 1
ATOM 997 C CA . PRO A 1 128 ? -25.930 0.101 6.474 1.00 72.31 128 PRO A CA 1
ATOM 998 C C . PRO A 1 128 ? -27.191 -0.156 7.309 1.00 72.31 128 PRO A C 1
ATOM 1000 O O . PRO A 1 128 ? -27.469 0.551 8.280 1.00 72.31 128 PRO A O 1
ATOM 1003 N N . ARG A 1 129 ? -27.997 -1.159 6.935 1.00 62.41 129 ARG A N 1
ATOM 1004 C CA . ARG A 1 129 ? -29.081 -1.617 7.814 1.00 62.41 129 ARG A CA 1
ATOM 1005 C C . ARG A 1 129 ? -28.428 -2.224 9.049 1.00 62.41 129 ARG A C 1
ATOM 1007 O O . ARG A 1 129 ? -27.849 -3.304 8.954 1.00 62.41 129 ARG A O 1
ATOM 1014 N N . LYS A 1 130 ? -28.535 -1.552 10.197 1.00 57.03 130 LYS A N 1
ATOM 1015 C CA . LYS A 1 130 ? -28.198 -2.161 11.485 1.00 57.03 130 LYS A CA 1
ATOM 1016 C C . LYS A 1 130 ? -29.096 -3.377 11.662 1.00 57.03 130 LYS A C 1
ATOM 1018 O O . LYS A 1 130 ? -30.303 -3.252 11.851 1.00 57.03 130 LYS A O 1
ATOM 1023 N N . THR A 1 131 ? -28.516 -4.560 11.513 1.00 45.38 131 THR A N 1
ATOM 1024 C CA . THR A 1 131 ? -29.212 -5.807 11.813 1.00 45.38 131 THR A CA 1
ATOM 1025 C C . THR A 1 131 ? -29.102 -5.964 13.326 1.00 45.38 131 THR A C 1
ATOM 1027 O O . THR A 1 131 ? -28.099 -6.459 13.822 1.00 45.38 131 THR A O 1
ATOM 1030 N N . PHE A 1 132 ? -30.062 -5.401 14.064 1.00 49.50 132 PHE A N 1
ATOM 1031 C CA . PHE A 1 132 ? -30.160 -5.541 15.518 1.00 49.50 132 PHE A CA 1
ATOM 1032 C C . PHE A 1 132 ? -30.530 -6.988 15.865 1.00 49.50 132 PHE A C 1
ATOM 1034 O O . PHE A 1 132 ? -31.707 -7.329 15.840 1.00 49.50 132 PHE A O 1
ATOM 1041 N N . VAL A 1 133 ? -29.521 -7.825 16.111 1.00 46.12 133 VAL A N 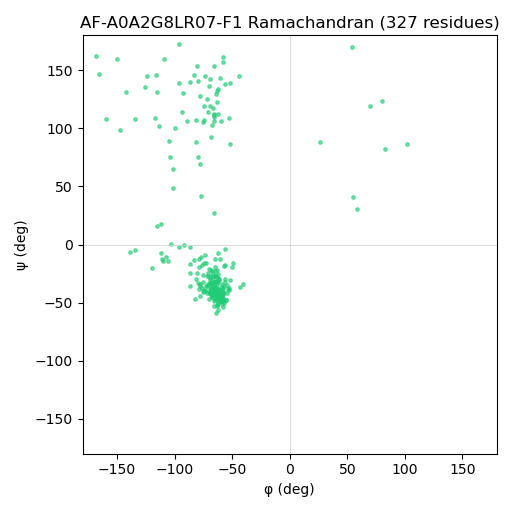1
ATOM 1042 C CA . VAL A 1 133 ? -29.584 -9.197 16.656 1.00 46.12 133 VAL A CA 1
ATOM 1043 C C . VAL A 1 133 ? -28.161 -9.452 17.200 1.00 46.12 133 VAL A C 1
ATOM 1045 O O . VAL A 1 133 ? -27.237 -9.485 16.389 1.00 46.12 133 VAL A O 1
ATOM 1048 N N . ASP A 1 134 ? -27.773 -9.520 18.477 1.00 44.78 134 ASP A N 1
ATOM 1049 C CA . ASP A 1 134 ? -28.341 -9.600 19.839 1.00 44.78 134 ASP A CA 1
ATOM 1050 C C . ASP A 1 134 ? -27.296 -8.892 20.772 1.00 44.78 134 ASP A C 1
ATO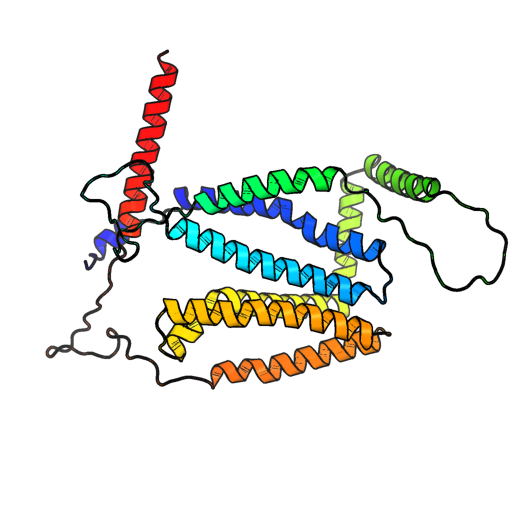M 1052 O O . ASP A 1 134 ? -26.161 -8.679 20.336 1.00 44.78 134 ASP A O 1
ATOM 1056 N N . GLU A 1 135 ? -27.549 -8.401 21.994 1.00 42.06 135 GLU A N 1
ATOM 1057 C CA . GLU A 1 135 ? -27.911 -9.123 23.227 1.00 42.06 135 GLU A CA 1
ATOM 1058 C C . GLU A 1 135 ? -28.459 -8.144 24.305 1.00 42.06 135 GLU A C 1
ATOM 1060 O O . GLU A 1 135 ? -27.982 -7.016 24.427 1.00 42.06 135 GLU A O 1
ATOM 1065 N N . GLU A 1 136 ? -29.406 -8.665 25.099 1.00 38.09 136 GLU A N 1
ATOM 1066 C CA . GLU A 1 136 ? -29.955 -8.203 26.393 1.00 38.09 136 GLU A CA 1
ATOM 1067 C C . GLU A 1 136 ? -31.064 -7.129 26.392 1.00 38.09 136 GLU A C 1
ATOM 1069 O O . GLU A 1 136 ? -30.874 -5.947 26.676 1.00 38.09 136 GLU A O 1
ATOM 1074 N N . GLU A 1 137 ? -32.289 -7.630 26.175 1.00 42.34 137 GLU A N 1
ATOM 1075 C CA . GLU A 1 137 ? -33.474 -7.210 26.925 1.00 42.34 137 GLU A CA 1
ATOM 1076 C C . GLU A 1 137 ? -33.206 -7.318 28.440 1.00 42.34 137 GLU A C 1
ATOM 1078 O O . GLU A 1 137 ? -33.199 -8.414 28.995 1.00 42.34 137 GLU A O 1
ATOM 1083 N N . GLU A 1 138 ? -33.079 -6.182 29.123 1.00 38.81 138 GLU A N 1
ATOM 1084 C CA . GLU A 1 138 ? -33.696 -6.004 30.438 1.00 38.81 138 GLU A CA 1
ATOM 1085 C C . GLU A 1 138 ? -34.387 -4.632 30.497 1.00 38.81 138 GLU A C 1
ATOM 1087 O O . GLU A 1 138 ? -33.764 -3.578 30.588 1.00 38.81 138 GLU A O 1
ATOM 1092 N N . ASP A 1 139 ? -35.714 -4.739 30.466 1.00 35.41 139 ASP A N 1
ATOM 1093 C CA . ASP A 1 139 ? -36.723 -3.879 31.077 1.00 35.41 139 ASP A CA 1
ATOM 1094 C C . ASP A 1 139 ? -37.127 -2.551 30.401 1.00 35.41 139 ASP A C 1
ATOM 1096 O O . ASP A 1 139 ? -36.350 -1.617 30.215 1.00 35.41 139 ASP A O 1
ATOM 1100 N N . GLY A 1 140 ? -38.438 -2.455 30.151 1.00 35.28 140 GLY A N 1
ATOM 1101 C CA . GLY A 1 140 ? -39.155 -1.192 29.983 1.00 35.28 140 GLY A CA 1
ATOM 1102 C C . GLY A 1 140 ? -39.487 -0.769 28.552 1.00 35.28 140 GLY A C 1
ATOM 1103 O O . GLY A 1 140 ? -38.780 0.036 27.962 1.00 35.28 140 GLY A O 1
ATOM 1104 N N . ASP A 1 141 ? -40.633 -1.252 28.057 1.00 37.97 141 ASP A N 1
ATOM 1105 C CA . ASP A 1 141 ? -41.581 -0.534 27.185 1.00 37.97 141 ASP A CA 1
ATOM 1106 C C . ASP A 1 141 ? -40.992 0.595 26.317 1.00 37.97 141 ASP A C 1
ATOM 1108 O O . ASP A 1 141 ? -41.029 1.762 26.701 1.00 37.97 141 ASP A O 1
ATOM 1112 N N . CYS A 1 142 ? -40.512 0.275 25.114 1.00 29.92 142 CYS A N 1
ATOM 1113 C CA . CYS A 1 142 ? -40.438 1.250 24.029 1.00 29.92 142 CYS A CA 1
ATOM 1114 C C . CYS A 1 142 ? -40.770 0.580 22.697 1.00 29.92 142 CYS A C 1
ATOM 1116 O O . CYS A 1 142 ? -40.305 -0.507 22.361 1.00 29.92 142 CYS A O 1
ATOM 1118 N N . LYS A 1 143 ? -41.660 1.256 21.977 1.00 34.81 143 LYS A N 1
ATOM 1119 C CA . LYS A 1 143 ? -42.293 0.849 20.730 1.00 34.81 143 LYS A CA 1
ATOM 1120 C C . LYS A 1 143 ? -41.263 0.561 19.643 1.00 34.81 143 LYS A C 1
ATOM 1122 O O . LYS A 1 143 ? -40.158 1.085 19.641 1.00 34.81 143 LYS A O 1
ATOM 1127 N N . SER A 1 144 ? -41.700 -0.247 18.686 1.00 37.50 144 SER A N 1
ATOM 1128 C CA . SER A 1 144 ? -41.079 -0.446 17.383 1.00 37.50 144 SER A CA 1
ATOM 1129 C C . SER A 1 144 ? -40.838 0.894 16.668 1.00 37.50 144 SER A C 1
ATOM 1131 O O . SER A 1 144 ? -41.691 1.325 15.890 1.00 37.50 144 SER A O 1
ATOM 1133 N N . ASP A 1 145 ? -39.704 1.547 16.924 1.00 35.81 145 ASP A N 1
ATOM 1134 C CA . ASP A 1 145 ? -39.293 2.729 16.169 1.00 35.81 145 ASP A CA 1
ATOM 1135 C C . ASP A 1 145 ? -38.643 2.289 14.861 1.00 35.81 145 ASP A C 1
ATOM 1137 O O . ASP A 1 145 ? -37.552 1.716 14.777 1.00 35.81 145 ASP A O 1
ATOM 1141 N N . SER A 1 146 ? -39.432 2.522 13.821 1.00 42.06 146 SER A N 1
ATOM 1142 C CA . SER A 1 146 ? -39.106 2.448 12.414 1.00 42.06 146 SER A CA 1
ATOM 1143 C C . SER A 1 146 ? -37.767 3.105 12.098 1.00 42.06 146 SER A C 1
ATOM 1145 O O . SER A 1 146 ? -37.416 4.162 12.612 1.00 42.06 146 SER A O 1
ATOM 1147 N N . SER A 1 147 ? -37.072 2.512 11.132 1.00 47.00 147 SER A N 1
ATOM 1148 C CA . SER A 1 147 ? -35.842 3.000 10.499 1.00 47.00 147 SER A CA 1
ATOM 1149 C C . SER A 1 147 ? -35.899 4.467 10.034 1.00 47.00 147 SER A C 1
ATOM 1151 O O . SER A 1 147 ? -34.854 5.060 9.775 1.00 47.00 147 SER A O 1
ATOM 1153 N N . ASP A 1 148 ? -37.100 5.035 9.940 1.00 51.53 148 ASP A N 1
ATOM 1154 C CA . ASP A 1 148 ? -37.378 6.412 9.554 1.00 51.53 148 ASP A CA 1
ATOM 1155 C C . ASP A 1 148 ? -36.916 7.437 10.611 1.00 51.53 148 ASP A C 1
ATOM 1157 O O . ASP A 1 148 ? -36.388 8.477 10.224 1.00 51.53 148 ASP A O 1
ATOM 1161 N N . ASP A 1 149 ? -36.957 7.127 11.915 1.00 47.69 149 ASP A N 1
ATOM 1162 C CA . ASP A 1 149 ? -36.577 8.088 12.974 1.00 47.69 149 ASP A CA 1
ATOM 1163 C C . ASP A 1 149 ? -35.063 8.349 13.044 1.00 47.69 149 ASP A C 1
ATOM 1165 O O . ASP A 1 149 ? -34.612 9.478 13.254 1.00 47.69 149 ASP A O 1
ATOM 1169 N N . TYR A 1 150 ? -34.239 7.326 12.792 1.00 48.44 150 TYR A N 1
ATOM 1170 C CA . TYR A 1 150 ? -32.785 7.501 12.687 1.00 48.44 150 TYR A CA 1
ATOM 1171 C C . TYR A 1 150 ? -32.412 8.329 11.450 1.00 48.44 150 TYR A C 1
ATOM 1173 O O . TYR A 1 150 ? -31.542 9.203 11.509 1.00 48.44 150 TYR A O 1
ATOM 1181 N N . VAL A 1 151 ? -33.091 8.078 10.326 1.00 53.94 151 VAL A N 1
ATOM 1182 C CA . VAL A 1 151 ? -32.886 8.829 9.083 1.00 53.94 151 VAL A CA 1
ATOM 1183 C C . VAL A 1 151 ? -33.331 10.280 9.263 1.00 53.94 151 VAL A C 1
ATOM 1185 O O . VAL A 1 151 ? -32.630 11.182 8.803 1.00 53.94 151 VAL A O 1
ATOM 1188 N N . GLU A 1 152 ? -34.426 10.533 9.974 1.00 49.84 152 GLU A N 1
ATOM 1189 C CA . GLU A 1 152 ? -34.934 11.878 10.244 1.00 49.84 152 GLU A CA 1
ATOM 1190 C C . GLU A 1 152 ? -34.027 12.666 11.206 1.00 49.84 152 GLU A C 1
ATOM 1192 O O . GLU A 1 152 ? -33.678 13.811 10.901 1.00 49.84 152 GLU A O 1
ATOM 1197 N N . ALA A 1 153 ? -33.517 12.038 12.272 1.00 54.88 153 ALA A N 1
ATOM 1198 C CA . ALA A 1 153 ? -32.565 12.655 13.203 1.00 54.88 153 ALA A CA 1
ATOM 1199 C C . ALA A 1 153 ? -31.227 13.030 12.532 1.00 54.88 153 ALA A C 1
ATOM 1201 O O . ALA A 1 153 ? -30.690 14.120 12.754 1.00 54.88 153 ALA A O 1
ATOM 1202 N N . VAL A 1 154 ? -30.697 12.171 11.653 1.00 56.69 154 VAL A N 1
ATOM 1203 C CA . VAL A 1 154 ? -29.466 12.455 10.889 1.00 56.69 154 VAL A CA 1
ATOM 1204 C C . VAL A 1 154 ? -29.720 13.493 9.792 1.00 56.69 154 VAL A C 1
ATOM 1206 O O . VAL A 1 154 ? -28.876 14.359 9.559 1.00 56.69 154 VAL A O 1
ATOM 1209 N N . THR A 1 155 ? -30.894 13.472 9.156 1.00 55.56 155 THR A N 1
ATOM 1210 C CA . THR A 1 155 ? -31.296 14.485 8.164 1.00 55.56 155 THR A CA 1
ATOM 1211 C C . THR A 1 155 ? -31.485 15.858 8.814 1.00 55.56 155 THR A C 1
ATOM 1213 O O . THR A 1 155 ? -31.115 16.870 8.220 1.00 55.56 155 THR A O 1
ATOM 1216 N N . GLN A 1 156 ? -31.989 15.917 10.050 1.00 54.91 156 GLN A N 1
ATOM 1217 C CA . GLN A 1 156 ? -31.999 17.139 10.859 1.00 54.91 156 GLN A CA 1
ATOM 1218 C C . GLN A 1 156 ? -30.586 17.580 11.257 1.00 54.91 156 GLN A C 1
ATOM 1220 O O . GLN A 1 156 ? -30.290 18.771 11.167 1.00 54.91 156 GLN A O 1
ATOM 1225 N N . GLY A 1 157 ? -29.692 16.648 11.603 1.00 56.81 157 GLY A N 1
ATOM 1226 C CA . GLY A 1 157 ? -28.271 16.936 11.827 1.00 56.81 157 GLY A CA 1
ATOM 1227 C C . GLY A 1 157 ? -27.593 17.554 10.596 1.00 56.81 157 GLY A C 1
ATOM 1228 O O . GLY A 1 157 ? -26.940 18.591 10.705 1.00 56.81 157 GLY A O 1
ATOM 1229 N N . LEU A 1 158 ? -27.831 16.995 9.407 1.00 54.19 158 LEU A N 1
ATOM 1230 C CA . LEU A 1 158 ? -27.356 17.520 8.119 1.00 54.19 158 LEU A CA 1
ATOM 1231 C C . LEU A 1 158 ? -27.957 18.892 7.779 1.00 54.19 158 LEU A C 1
ATOM 1233 O O . LEU A 1 158 ? -27.220 19.791 7.385 1.00 54.19 158 LEU A O 1
ATOM 1237 N N . LYS A 1 159 ? -29.261 19.094 8.001 1.00 51.25 159 LYS A N 1
ATOM 1238 C CA . LYS A 1 159 ? -29.921 20.400 7.805 1.00 51.25 159 LYS A CA 1
ATOM 1239 C C . LYS A 1 159 ? -29.433 21.462 8.794 1.00 51.25 159 LYS A C 1
ATOM 1241 O O . LYS A 1 159 ? -29.353 22.635 8.438 1.00 51.25 159 LYS A O 1
ATOM 1246 N N . SER A 1 160 ? -29.064 21.069 10.016 1.00 46.50 160 SER A N 1
ATOM 1247 C CA . SER A 1 160 ? -28.464 21.980 11.002 1.00 46.50 160 SER A CA 1
ATOM 1248 C C . SER A 1 160 ? -27.047 22.421 10.609 1.00 46.50 160 SER A C 1
ATOM 1250 O O . SER A 1 160 ? -26.666 23.554 10.885 1.00 46.50 160 SER A O 1
ATOM 1252 N N . LEU A 1 161 ? -26.303 21.568 9.891 1.00 53.44 161 LEU A N 1
ATOM 1253 C CA . LEU A 1 161 ? -25.005 21.905 9.290 1.00 53.44 161 LEU A CA 1
ATOM 1254 C C . LEU A 1 161 ? -25.148 22.790 8.042 1.00 53.44 161 LEU A C 1
ATOM 1256 O O . LEU A 1 161 ? -24.236 23.545 7.714 1.00 53.44 161 LEU A O 1
ATOM 1260 N N . GLU A 1 162 ? -26.285 22.703 7.351 1.00 51.72 162 GLU A N 1
ATOM 1261 C CA . GLU A 1 162 ? -26.588 23.472 6.141 1.00 51.72 162 GLU A CA 1
ATOM 1262 C C . GLU A 1 162 ? -27.073 24.901 6.452 1.00 51.72 162 GLU A C 1
ATOM 1264 O O . GLU A 1 162 ? -26.811 25.823 5.680 1.00 51.72 162 GLU A O 1
ATOM 1269 N N . SER A 1 163 ? -27.736 25.112 7.598 1.00 48.78 163 SER A N 1
ATOM 1270 C CA . SER A 1 163 ? -28.384 26.392 7.922 1.00 48.78 163 SER A CA 1
ATOM 1271 C C . SER A 1 163 ? -27.480 27.433 8.596 1.00 48.78 163 SER A C 1
ATOM 1273 O O . SER A 1 163 ? -27.844 28.609 8.593 1.00 48.78 163 SER A O 1
ATOM 1275 N N . GLU A 1 164 ? -26.317 27.069 9.154 1.00 52.22 164 GLU A N 1
ATOM 1276 C CA . GLU A 1 164 ? -25.413 28.057 9.755 1.00 52.22 164 GLU A CA 1
ATOM 1277 C C . GLU A 1 164 ? -23.925 27.684 9.619 1.00 52.22 164 GLU A C 1
ATOM 1279 O O . GLU A 1 164 ? -23.334 26.948 10.403 1.00 52.22 164 GLU A O 1
ATOM 1284 N N . ALA A 1 165 ? -23.323 28.311 8.608 1.00 55.72 165 ALA A N 1
ATOM 1285 C CA . ALA A 1 165 ? -21.915 28.652 8.475 1.00 55.72 165 ALA A CA 1
ATOM 1286 C C . ALA A 1 165 ? -20.900 27.510 8.263 1.00 55.72 165 ALA A C 1
ATOM 1288 O O . ALA A 1 165 ? -20.542 26.745 9.157 1.00 55.72 165 ALA A O 1
ATOM 1289 N N . THR A 1 166 ? -20.221 27.591 7.115 1.00 61.44 166 THR A N 1
ATOM 1290 C CA . THR A 1 166 ? -18.849 27.089 6.926 1.00 61.44 166 THR A CA 1
ATOM 1291 C C . THR A 1 166 ? -17.954 27.383 8.136 1.00 61.44 166 THR A C 1
ATOM 1293 O O . THR A 1 166 ? -17.132 26.548 8.491 1.00 61.44 166 THR A O 1
ATOM 1296 N N . HIS A 1 167 ? -18.158 28.515 8.824 1.00 65.06 167 HIS A N 1
ATOM 1297 C CA . HIS A 1 167 ? -17.494 28.861 10.083 1.00 65.06 167 HIS A CA 1
ATOM 1298 C C . HIS A 1 167 ? -17.827 27.911 11.251 1.00 65.06 167 HIS A C 1
ATOM 1300 O O . HIS A 1 167 ? -16.917 27.533 11.984 1.00 65.06 167 HIS A O 1
ATOM 1306 N N . GLY A 1 168 ? -19.084 27.488 11.428 1.00 71.56 168 GLY A N 1
ATOM 1307 C CA . GLY A 1 168 ? -19.483 26.523 12.461 1.00 71.56 168 GLY A CA 1
ATOM 1308 C C . GLY A 1 168 ? -18.882 25.137 12.215 1.00 71.56 168 GLY A C 1
ATOM 1309 O O . GLY A 1 168 ? -18.336 24.523 13.135 1.00 71.56 168 GLY A O 1
ATOM 1310 N N . PHE A 1 169 ? -18.871 24.699 10.953 1.00 77.94 169 PHE A N 1
ATOM 1311 C CA . PHE A 1 169 ? -18.214 23.458 10.538 1.00 77.94 169 PHE A CA 1
ATOM 1312 C C . PHE A 1 169 ? -16.686 23.515 10.706 1.00 77.94 169 PHE A C 1
ATOM 1314 O O . PHE A 1 169 ? -16.109 22.622 11.322 1.00 77.94 169 PHE A O 1
ATOM 1321 N N . LEU A 1 170 ? -16.020 24.576 10.225 1.00 79.88 170 LEU A N 1
ATOM 1322 C CA . LEU A 1 170 ? -14.570 24.767 10.384 1.00 79.88 170 LEU A CA 1
ATOM 1323 C C . LEU A 1 170 ? -14.170 24.860 11.858 1.00 79.88 170 LEU A C 1
ATOM 1325 O O . LEU A 1 170 ? -13.183 24.250 12.260 1.00 79.88 170 LEU A O 1
ATOM 1329 N N . HIS A 1 171 ? -14.942 25.576 12.674 1.00 79.81 171 HIS A N 1
ATOM 1330 C CA . HIS A 1 171 ? -14.700 25.662 14.110 1.00 79.81 171 HIS A CA 1
ATOM 1331 C C . HIS A 1 171 ? -14.851 24.291 14.787 1.00 79.81 171 HIS A C 1
ATOM 1333 O O . HIS A 1 171 ? -13.984 23.890 15.564 1.00 79.81 171 HIS A O 1
ATOM 1339 N N . GLY A 1 172 ? -15.896 23.529 14.445 1.00 79.19 172 GLY A N 1
ATOM 1340 C CA . GLY A 1 172 ? -16.084 22.157 14.923 1.00 79.19 172 GLY A CA 1
ATOM 1341 C C . GLY A 1 172 ? -14.961 21.207 14.488 1.00 79.19 172 GLY A C 1
ATOM 1342 O O . GLY A 1 172 ? -14.477 20.410 15.297 1.00 79.19 172 GLY A O 1
ATOM 1343 N N . LEU A 1 173 ? -14.493 21.332 13.243 1.00 85.31 173 LEU A N 1
ATOM 1344 C CA . LEU A 1 173 ? -13.372 20.567 12.697 1.00 85.31 173 LEU A CA 1
ATOM 1345 C C . LEU A 1 173 ? -12.071 20.886 13.445 1.00 85.31 173 LEU A C 1
ATOM 1347 O O . LEU A 1 173 ? -11.421 19.974 13.949 1.00 85.31 173 LEU A O 1
ATOM 1351 N N . VAL A 1 174 ? -11.711 22.167 13.569 1.00 86.56 174 VAL A N 1
ATOM 1352 C CA . VAL A 1 174 ? -10.491 22.610 14.266 1.00 86.56 174 VAL A CA 1
ATOM 1353 C C . VAL A 1 174 ? -10.514 22.181 15.730 1.00 86.56 174 VAL A C 1
ATOM 1355 O O . VAL A 1 174 ? -9.508 21.686 16.236 1.00 86.56 174 VAL A O 1
ATOM 1358 N N . LEU A 1 175 ? -11.661 22.294 16.404 1.00 86.75 175 LEU A N 1
ATOM 1359 C CA . LEU A 1 175 ? -11.814 21.838 17.784 1.00 86.75 175 LEU A CA 1
ATOM 1360 C C . LEU A 1 175 ? -11.623 20.318 17.906 1.00 86.75 175 LEU A C 1
ATOM 1362 O O . LEU A 1 175 ? -10.946 19.849 18.823 1.00 86.75 175 LEU A O 1
ATOM 1366 N N . SER A 1 176 ? -12.190 19.544 16.978 1.00 83.81 176 SER A N 1
ATOM 1367 C CA . SER A 1 176 ? -12.075 18.080 16.962 1.00 83.81 176 SER A CA 1
ATOM 1368 C C . SER A 1 176 ? -10.643 17.629 16.682 1.00 83.81 176 SER A C 1
ATOM 1370 O O . SER A 1 176 ? -10.105 16.802 17.418 1.00 83.81 176 SER A O 1
ATOM 1372 N N . VAL A 1 177 ? -9.986 18.235 15.690 1.00 87.38 177 VAL A N 1
ATOM 1373 C CA . VAL A 1 177 ? -8.562 18.013 15.399 1.00 87.38 177 VAL A CA 1
ATOM 1374 C C . VAL A 1 177 ? -7.707 18.397 16.608 1.00 87.38 177 VAL A C 1
ATOM 1376 O O . VAL A 1 177 ? -6.842 17.624 17.015 1.00 87.38 177 VAL A O 1
ATOM 1379 N N . GLY A 1 178 ? -7.990 19.535 17.248 1.00 84.56 178 GLY A N 1
ATOM 1380 C CA . GLY A 1 178 ? -7.302 19.974 18.462 1.00 84.56 178 GLY A CA 1
ATOM 1381 C C . GLY A 1 178 ? -7.399 18.956 19.602 1.00 84.56 178 GLY A C 1
ATOM 1382 O O . GLY A 1 178 ? -6.394 18.657 20.247 1.00 84.56 178 GLY A O 1
ATOM 1383 N N . ARG A 1 179 ? -8.576 18.356 19.818 1.00 85.50 179 ARG A N 1
ATOM 1384 C CA . ARG A 1 179 ? -8.769 17.283 20.813 1.00 85.50 179 ARG A CA 1
ATOM 1385 C C . ARG A 1 179 ? -7.992 16.012 20.466 1.00 85.50 179 ARG A C 1
ATOM 1387 O O . ARG A 1 179 ? -7.383 15.425 21.358 1.00 85.50 179 ARG A O 1
ATOM 1394 N N . ILE A 1 180 ? -7.987 15.610 19.194 1.00 88.94 180 ILE A N 1
ATOM 1395 C CA . ILE A 1 180 ? -7.241 14.440 18.700 1.00 88.94 180 ILE A CA 1
ATOM 1396 C C . ILE A 1 180 ? -5.738 14.627 18.941 1.00 88.94 180 ILE A C 1
ATOM 1398 O O . ILE A 1 180 ? -5.096 13.751 19.516 1.00 88.94 180 ILE A O 1
ATOM 1402 N N . VAL A 1 181 ? -5.194 15.788 18.567 1.00 91.12 181 VAL A N 1
ATOM 1403 C CA . VAL A 1 181 ? -3.761 16.105 18.711 1.00 91.12 181 VAL A CA 1
ATOM 1404 C C . VAL A 1 181 ? -3.360 16.327 20.176 1.00 91.12 181 VAL A C 1
ATOM 1406 O O . VAL A 1 181 ? -2.210 16.106 20.540 1.00 91.12 181 VAL A O 1
ATOM 1409 N N . SER A 1 182 ? -4.298 16.702 21.049 1.00 91.38 182 SER A N 1
ATOM 1410 C CA . SER A 1 182 ? -4.026 16.848 22.487 1.00 91.38 182 SER A CA 1
ATOM 1411 C C . SER A 1 182 ? -3.942 15.508 23.229 1.00 91.38 182 SER A C 1
ATOM 1413 O O . SER A 1 182 ? -3.415 15.454 24.340 1.00 91.38 182 SER A O 1
ATOM 1415 N N . ASN A 1 183 ? -4.453 14.414 22.652 1.00 93.75 183 ASN A N 1
ATOM 1416 C CA . ASN A 1 183 ? -4.398 13.097 23.276 1.00 93.75 183 ASN A CA 1
ATOM 1417 C C . ASN A 1 183 ? -3.109 12.361 22.885 1.00 93.75 183 ASN A C 1
ATOM 1419 O O . ASN A 1 183 ? -2.993 11.831 21.779 1.00 93.75 183 ASN A O 1
ATOM 1423 N N . ILE A 1 184 ? -2.169 12.266 23.831 1.00 92.81 184 ILE A N 1
ATOM 1424 C CA . ILE A 1 184 ? -0.859 11.625 23.632 1.00 92.81 184 ILE A CA 1
ATOM 1425 C C . ILE A 1 184 ? -0.968 10.198 23.077 1.00 92.81 184 ILE A C 1
ATOM 1427 O O . ILE A 1 184 ? -0.183 9.817 22.216 1.00 92.81 184 ILE A O 1
ATOM 1431 N N . THR A 1 185 ? -1.974 9.426 23.502 1.00 89.38 185 THR A N 1
ATOM 1432 C CA . THR A 1 185 ? -2.163 8.041 23.044 1.00 89.38 185 THR A CA 1
ATOM 1433 C C . THR A 1 185 ? -2.498 8.006 21.559 1.00 89.38 185 THR A C 1
ATOM 1435 O O . THR A 1 185 ? -1.928 7.217 20.809 1.00 89.38 185 THR A O 1
ATOM 1438 N N . VAL A 1 186 ? -3.386 8.900 21.120 1.00 90.31 186 VAL A N 1
ATOM 1439 C CA . VAL A 1 186 ? -3.791 8.995 19.714 1.00 90.31 186 VAL A CA 1
ATOM 1440 C C . VAL A 1 186 ? -2.627 9.484 18.859 1.00 90.31 186 VAL A C 1
ATOM 1442 O O . VAL A 1 186 ? -2.352 8.898 17.814 1.00 90.31 186 VAL A O 1
ATOM 1445 N N . VAL A 1 187 ? -1.880 10.485 19.331 1.00 94.00 187 VAL A N 1
ATOM 1446 C CA . VAL A 1 187 ? -0.674 10.969 18.643 1.00 94.00 187 VAL A CA 1
ATOM 1447 C C . VAL A 1 187 ? 0.366 9.854 18.495 1.00 94.00 187 VAL A C 1
ATOM 1449 O O . VAL A 1 187 ? 0.879 9.650 17.397 1.00 94.00 187 VAL A O 1
ATOM 1452 N N . CYS A 1 188 ? 0.644 9.086 19.553 1.00 91.56 188 CYS A N 1
ATOM 1453 C CA . CYS A 1 188 ? 1.566 7.950 19.488 1.00 91.56 188 CYS A CA 1
ATOM 1454 C C . CYS A 1 188 ? 1.105 6.881 18.487 1.00 91.56 188 CYS A C 1
ATOM 1456 O O . CYS A 1 188 ? 1.928 6.372 17.726 1.00 91.56 188 CYS A O 1
ATOM 1458 N N . LEU A 1 189 ? -0.194 6.564 18.444 1.00 89.88 189 LEU A N 1
ATOM 1459 C CA . LEU A 1 189 ? -0.750 5.611 17.478 1.00 89.88 189 LEU A CA 1
ATOM 1460 C C . LEU A 1 189 ? -0.638 6.115 16.033 1.00 89.88 189 LEU A C 1
ATOM 1462 O O . LEU A 1 189 ? -0.287 5.337 15.143 1.00 89.88 189 LEU A O 1
ATOM 1466 N N . ILE A 1 190 ? -0.879 7.407 15.792 1.00 92.00 190 ILE A N 1
ATOM 1467 C CA . ILE A 1 190 ? -0.713 8.026 14.468 1.00 92.00 190 ILE A CA 1
ATOM 1468 C C . ILE A 1 190 ? 0.759 7.995 14.045 1.00 92.00 190 ILE A C 1
ATOM 1470 O O . ILE A 1 190 ? 1.059 7.608 12.915 1.00 92.00 190 ILE A O 1
ATOM 1474 N N . LEU A 1 191 ? 1.687 8.349 14.939 1.00 92.25 191 LEU A N 1
ATOM 1475 C CA . LEU A 1 191 ? 3.126 8.303 14.658 1.00 92.25 191 LEU A CA 1
ATOM 1476 C C . LEU A 1 191 ? 3.595 6.878 14.346 1.00 92.25 191 LEU A C 1
ATOM 1478 O O . LEU A 1 191 ? 4.298 6.675 13.357 1.00 92.25 191 LEU A O 1
ATOM 1482 N N . ALA A 1 192 ? 3.165 5.888 15.133 1.00 90.12 192 ALA A N 1
ATOM 1483 C CA . ALA A 1 192 ? 3.478 4.482 14.884 1.00 90.12 192 ALA A CA 1
ATOM 1484 C C . ALA A 1 192 ? 2.918 4.006 13.533 1.00 90.12 192 ALA A C 1
ATOM 1486 O O . ALA A 1 192 ? 3.645 3.409 12.740 1.00 90.12 192 ALA A O 1
ATOM 1487 N N . SER A 1 193 ? 1.659 4.333 13.232 1.00 90.19 193 SER A N 1
ATOM 1488 C CA . SER A 1 193 ? 1.017 3.985 11.956 1.00 90.19 193 SER A CA 1
ATOM 1489 C C . SER A 1 193 ? 1.726 4.639 10.768 1.00 90.19 193 SER A C 1
ATOM 1491 O O . SER A 1 193 ? 1.954 3.992 9.749 1.00 90.19 193 SER A O 1
ATOM 1493 N N . THR A 1 194 ? 2.143 5.899 10.916 1.00 93.19 194 THR A N 1
ATOM 1494 C CA . THR A 1 194 ? 2.893 6.636 9.888 1.00 93.19 194 THR A CA 1
ATOM 1495 C C . THR A 1 194 ? 4.275 6.026 9.662 1.00 93.19 194 THR A C 1
ATOM 1497 O O . THR A 1 194 ? 4.691 5.868 8.517 1.00 93.19 194 THR A O 1
ATOM 1500 N N . ALA A 1 195 ? 4.977 5.628 10.728 1.00 90.81 195 ALA A N 1
ATOM 1501 C CA . ALA A 1 195 ? 6.272 4.960 10.620 1.00 90.81 195 ALA A CA 1
ATOM 1502 C C . ALA A 1 195 ? 6.160 3.609 9.892 1.00 90.81 195 ALA A C 1
ATOM 1504 O O . ALA A 1 195 ? 6.964 3.319 9.006 1.00 90.81 195 ALA A O 1
ATOM 1505 N N . ILE A 1 196 ? 5.134 2.811 10.213 1.00 88.00 196 ILE A N 1
ATOM 1506 C CA . ILE A 1 196 ? 4.856 1.537 9.531 1.00 88.00 196 ILE A CA 1
ATOM 1507 C C . ILE A 1 196 ? 4.511 1.780 8.055 1.00 88.00 196 ILE A C 1
ATOM 1509 O O . ILE A 1 196 ? 5.070 1.118 7.183 1.00 88.00 196 ILE A O 1
ATOM 1513 N N . ALA A 1 197 ? 3.644 2.752 7.755 1.00 90.06 197 ALA A N 1
ATOM 1514 C CA . ALA A 1 197 ? 3.284 3.100 6.381 1.00 90.06 197 ALA A CA 1
ATOM 1515 C C . ALA A 1 197 ? 4.502 3.574 5.570 1.00 90.06 197 ALA A C 1
ATOM 1517 O O . ALA A 1 197 ? 4.681 3.153 4.429 1.00 90.06 197 ALA A O 1
ATOM 1518 N N . GLY A 1 198 ? 5.373 4.391 6.171 1.00 91.25 198 GLY A N 1
ATOM 1519 C CA . GLY A 1 198 ? 6.624 4.834 5.557 1.00 91.25 198 GLY A CA 1
ATOM 1520 C C . GLY A 1 198 ? 7.586 3.677 5.279 1.00 91.25 198 GLY A C 1
ATOM 1521 O O . GLY A 1 198 ? 8.156 3.608 4.191 1.00 91.25 198 GLY A O 1
ATOM 1522 N N . PHE A 1 199 ? 7.719 2.733 6.218 1.00 88.12 199 PHE A N 1
ATOM 1523 C CA . PHE A 1 199 ? 8.501 1.513 6.011 1.00 88.12 199 PHE A CA 1
ATOM 1524 C C . PHE A 1 199 ? 7.957 0.687 4.839 1.00 88.12 199 PHE A C 1
ATOM 1526 O O . PHE A 1 199 ? 8.722 0.323 3.946 1.00 88.12 199 PHE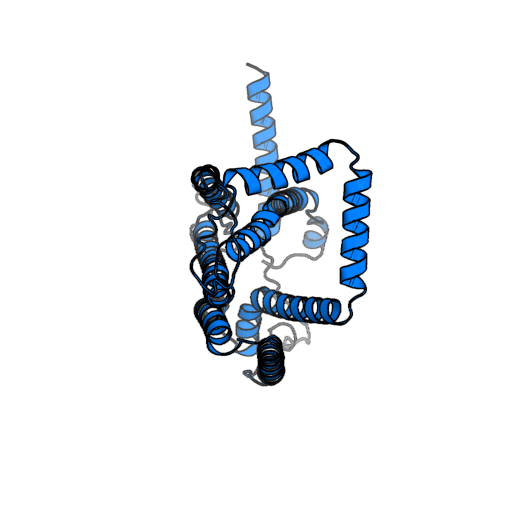 A O 1
ATOM 1533 N N . ILE A 1 200 ? 6.643 0.439 4.799 1.00 87.75 200 ILE A N 1
ATOM 1534 C CA . ILE A 1 200 ? 5.998 -0.315 3.715 1.00 87.75 200 ILE A CA 1
ATOM 1535 C C . ILE A 1 200 ? 6.195 0.395 2.372 1.00 87.75 200 ILE A C 1
ATOM 1537 O O . ILE A 1 200 ? 6.593 -0.251 1.407 1.00 87.75 200 ILE A O 1
ATOM 1541 N N . ALA A 1 201 ? 5.971 1.710 2.304 1.00 89.44 201 ALA A N 1
ATOM 1542 C CA . ALA A 1 201 ? 6.131 2.487 1.075 1.00 89.44 201 ALA A CA 1
ATOM 1543 C C . ALA A 1 201 ? 7.582 2.464 0.565 1.00 89.44 201 ALA A C 1
ATOM 1545 O O . ALA A 1 201 ? 7.822 2.212 -0.616 1.00 89.44 201 ALA A O 1
ATOM 1546 N N . GLY A 1 202 ? 8.559 2.661 1.455 1.00 89.56 202 GLY A N 1
ATOM 1547 C CA . GLY A 1 202 ? 9.977 2.561 1.106 1.00 89.56 202 GLY A CA 1
ATOM 1548 C C . GLY A 1 202 ? 10.351 1.159 0.623 1.00 89.56 202 GLY A C 1
ATOM 1549 O O . GLY A 1 202 ? 11.016 1.011 -0.403 1.00 89.56 202 GLY A O 1
ATOM 1550 N N . PHE A 1 203 ? 9.870 0.122 1.312 1.00 86.94 203 PHE A N 1
ATOM 1551 C CA . PHE A 1 203 ? 10.126 -1.262 0.927 1.00 86.94 203 PHE A CA 1
ATOM 1552 C C . PHE A 1 203 ? 9.458 -1.634 -0.402 1.00 86.94 203 PHE A C 1
ATOM 1554 O O . PHE A 1 203 ? 10.075 -2.313 -1.212 1.00 86.94 203 PHE A O 1
ATOM 1561 N N . GLN A 1 204 ? 8.245 -1.156 -0.686 1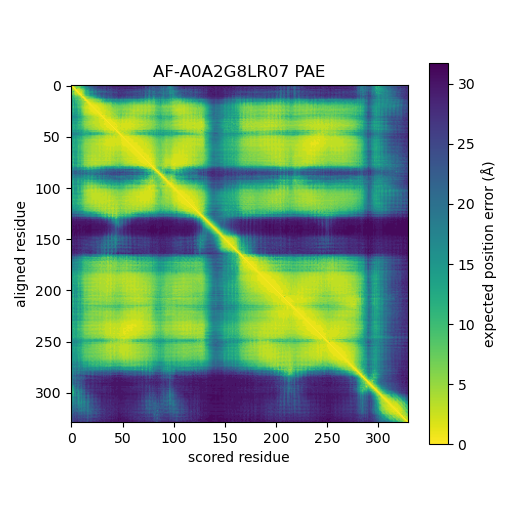.00 85.56 204 GLN A N 1
ATOM 1562 C CA . GLN A 1 204 ? 7.580 -1.381 -1.975 1.00 85.56 204 GLN A CA 1
ATOM 1563 C C . GLN A 1 204 ? 8.338 -0.745 -3.144 1.00 85.56 204 GLN A C 1
ATOM 1565 O O . GLN A 1 204 ? 8.465 -1.367 -4.197 1.00 85.56 204 GLN A O 1
ATOM 1570 N N . LEU A 1 205 ? 8.865 0.469 -2.961 1.00 87.31 205 LEU A N 1
ATOM 1571 C CA . LEU A 1 205 ? 9.582 1.191 -4.015 1.00 87.31 205 LEU A CA 1
ATOM 1572 C C . LEU A 1 205 ? 10.985 0.629 -4.272 1.00 87.31 205 LEU A C 1
ATOM 1574 O O . LEU A 1 205 ? 11.418 0.547 -5.421 1.00 87.31 205 LEU A O 1
ATOM 1578 N N . PHE A 1 206 ? 11.702 0.248 -3.213 1.00 88.25 206 PHE A N 1
ATOM 1579 C CA . PHE A 1 206 ? 13.118 -0.114 -3.305 1.00 88.25 206 PHE A CA 1
ATOM 1580 C C . PHE A 1 206 ? 13.405 -1.596 -3.062 1.00 88.25 206 PHE A C 1
ATOM 1582 O O . PHE A 1 206 ? 14.534 -2.024 -3.276 1.00 88.25 206 PHE A O 1
ATOM 1589 N N . GLY A 1 207 ? 12.427 -2.403 -2.658 1.00 88.38 207 GLY A N 1
ATOM 1590 C CA . GLY A 1 207 ? 12.649 -3.792 -2.251 1.00 88.38 207 GLY A CA 1
ATOM 1591 C C . GLY A 1 207 ? 13.185 -4.686 -3.371 1.00 88.38 207 GLY A C 1
ATOM 1592 O O . GLY A 1 207 ? 14.159 -5.406 -3.165 1.00 88.38 207 GLY A O 1
ATOM 1593 N N . ALA A 1 208 ? 12.645 -4.575 -4.589 1.00 88.50 208 ALA A N 1
ATOM 1594 C CA . ALA A 1 208 ? 13.184 -5.291 -5.751 1.00 88.50 208 ALA A CA 1
ATOM 1595 C C . ALA A 1 208 ? 14.626 -4.860 -6.080 1.00 88.50 208 ALA A C 1
ATOM 1597 O O . ALA A 1 208 ? 15.471 -5.695 -6.398 1.00 88.50 208 ALA A O 1
ATOM 1598 N N . LYS A 1 209 ? 14.934 -3.561 -5.947 1.00 87.44 209 LYS A N 1
ATOM 1599 C CA . LYS A 1 209 ? 16.293 -3.028 -6.128 1.00 87.44 209 LYS A CA 1
ATOM 1600 C C . LYS A 1 209 ? 17.246 -3.507 -5.046 1.00 87.44 209 LYS A C 1
ATOM 1602 O O . LYS A 1 209 ? 18.380 -3.848 -5.354 1.00 87.44 209 LYS A O 1
ATOM 1607 N N . TYR A 1 210 ? 16.784 -3.577 -3.806 1.00 87.19 210 TYR A N 1
ATOM 1608 C CA . TYR A 1 210 ? 17.543 -4.156 -2.712 1.00 87.19 210 TYR A CA 1
ATOM 1609 C C . TYR A 1 210 ? 17.903 -5.618 -3.023 1.00 87.19 210 TYR A C 1
ATOM 1611 O O . TYR A 1 210 ? 19.078 -5.966 -2.968 1.00 87.19 210 TYR A O 1
ATOM 1619 N N . ILE A 1 211 ? 16.947 -6.439 -3.481 1.00 87.56 211 ILE A N 1
ATOM 1620 C CA . ILE A 1 211 ? 17.230 -7.823 -3.902 1.00 87.56 211 ILE A CA 1
ATOM 1621 C C . ILE A 1 211 ? 18.240 -7.858 -5.060 1.00 87.56 211 ILE A C 1
ATOM 1623 O O . ILE A 1 211 ? 19.187 -8.643 -5.033 1.00 87.56 211 ILE A O 1
ATOM 1627 N N . GLN A 1 212 ? 18.061 -6.991 -6.059 1.00 86.56 212 GLN A N 1
ATOM 1628 C CA . GLN A 1 212 ? 18.953 -6.889 -7.214 1.00 86.56 212 GLN A CA 1
ATOM 1629 C C . GLN A 1 212 ? 20.404 -6.598 -6.794 1.00 86.56 212 GLN A C 1
ATOM 1631 O O . GLN A 1 212 ? 21.326 -7.278 -7.242 1.00 86.56 212 GLN A O 1
ATOM 1636 N N . TYR A 1 213 ? 20.614 -5.584 -5.953 1.00 84.19 213 TYR A N 1
ATOM 1637 C CA . TYR A 1 213 ? 21.954 -5.133 -5.581 1.00 84.19 213 TYR A CA 1
ATOM 1638 C C . TYR A 1 213 ? 22.616 -6.041 -4.545 1.00 84.19 213 TYR A C 1
ATOM 1640 O O . TYR A 1 213 ? 23.781 -6.392 -4.721 1.00 84.19 213 TYR A O 1
ATOM 1648 N N . GLU A 1 214 ? 21.879 -6.455 -3.515 1.00 84.81 214 GLU A N 1
ATOM 1649 C CA . GLU A 1 214 ? 22.435 -7.189 -2.373 1.00 84.81 214 GLU A CA 1
ATOM 1650 C C . GLU A 1 214 ? 22.643 -8.683 -2.680 1.00 84.81 214 GLU A C 1
ATOM 1652 O O . GLU A 1 214 ? 23.604 -9.299 -2.220 1.00 84.81 214 GLU A O 1
ATOM 1657 N N . PHE A 1 215 ? 21.777 -9.282 -3.509 1.00 85.31 215 PHE A N 1
ATOM 1658 C CA . PHE A 1 215 ? 21.888 -10.693 -3.916 1.00 85.31 215 PHE A CA 1
ATOM 1659 C C . PHE A 1 215 ? 22.432 -10.876 -5.331 1.00 85.31 215 PHE A C 1
ATOM 1661 O O . PHE A 1 215 ? 22.614 -12.009 -5.771 1.00 85.31 215 PHE A O 1
ATOM 1668 N N . SER A 1 216 ? 22.749 -9.781 -6.031 1.00 83.69 216 SER A N 1
ATOM 1669 C CA . SER A 1 216 ? 23.342 -9.818 -7.374 1.00 83.69 216 SER A CA 1
ATOM 1670 C C . SER A 1 216 ? 22.486 -10.569 -8.402 1.00 83.69 216 SER A C 1
ATOM 1672 O O . SER A 1 216 ? 23.012 -11.170 -9.338 1.00 83.69 216 SER A O 1
ATOM 1674 N N . PHE A 1 217 ? 21.164 -10.537 -8.225 1.00 85.12 217 PHE A N 1
ATOM 1675 C CA . PHE A 1 217 ? 20.210 -11.093 -9.179 1.00 85.12 217 PHE A CA 1
ATOM 1676 C C . PHE A 1 217 ? 19.957 -10.144 -10.348 1.00 85.12 217 PHE A C 1
ATOM 1678 O O . PHE A 1 217 ? 20.053 -8.922 -10.213 1.00 85.12 217 PHE A O 1
ATOM 1685 N N . ASP A 1 218 ? 19.574 -10.715 -11.489 1.00 83.75 218 ASP A N 1
ATOM 1686 C CA . ASP A 1 218 ? 19.141 -9.938 -12.645 1.00 83.75 218 ASP A CA 1
ATOM 1687 C C . ASP A 1 218 ? 17.907 -9.085 -12.295 1.00 83.75 218 ASP A C 1
ATOM 1689 O O . ASP A 1 218 ? 17.038 -9.542 -11.541 1.00 83.75 218 ASP A O 1
ATOM 1693 N N . PRO A 1 219 ? 17.795 -7.851 -12.827 1.00 80.25 219 PRO A N 1
ATOM 1694 C CA . PRO A 1 219 ? 16.698 -6.937 -12.498 1.00 80.25 219 PRO A CA 1
ATOM 1695 C C . PRO A 1 219 ? 15.305 -7.543 -12.709 1.00 80.25 219 PRO A C 1
ATOM 1697 O O . PRO A 1 219 ? 14.412 -7.329 -11.883 1.00 80.25 219 PRO A O 1
ATOM 1700 N N . ASP A 1 220 ? 15.135 -8.327 -13.773 1.00 83.75 220 ASP A N 1
ATOM 1701 C CA . ASP A 1 220 ? 13.854 -8.945 -14.118 1.00 83.75 220 ASP A CA 1
ATOM 1702 C C . ASP A 1 220 ? 13.492 -10.048 -13.121 1.00 83.75 220 ASP A C 1
ATOM 1704 O O . ASP A 1 220 ? 12.389 -10.065 -12.569 1.00 83.75 220 ASP A O 1
ATOM 1708 N N . PHE A 1 221 ? 14.452 -10.924 -12.806 1.00 86.31 221 PHE A N 1
ATOM 1709 C CA . PHE A 1 221 ? 14.260 -11.991 -11.826 1.00 86.31 221 PHE A CA 1
ATOM 1710 C C . PHE A 1 221 ? 13.997 -11.431 -10.423 1.00 86.31 221 PHE A C 1
ATOM 1712 O O . PHE A 1 221 ? 13.067 -11.877 -9.751 1.00 86.31 221 PHE A O 1
ATOM 1719 N N . ALA A 1 222 ? 14.756 -10.417 -9.995 1.00 88.19 222 ALA A N 1
ATOM 1720 C CA . ALA A 1 222 ? 14.579 -9.768 -8.697 1.00 88.19 222 ALA A CA 1
ATOM 1721 C C . ALA A 1 222 ? 13.189 -9.129 -8.553 1.00 88.19 222 ALA A C 1
ATOM 1723 O O . ALA A 1 222 ? 12.554 -9.262 -7.507 1.00 88.19 222 ALA A O 1
ATOM 1724 N N . SER A 1 223 ? 12.692 -8.480 -9.610 1.00 87.44 223 SER A N 1
ATOM 1725 C CA . SER A 1 223 ? 11.372 -7.836 -9.614 1.00 87.44 223 SER A CA 1
ATOM 1726 C C . SER A 1 223 ? 10.231 -8.856 -9.568 1.00 87.44 223 SER A C 1
ATOM 1728 O O . SER A 1 223 ? 9.286 -8.685 -8.795 1.00 87.44 223 SER A O 1
ATOM 1730 N N . ILE A 1 224 ? 10.338 -9.948 -10.334 1.00 88.69 224 ILE A N 1
ATOM 1731 C CA . ILE A 1 224 ? 9.354 -11.043 -10.319 1.00 88.69 224 ILE A CA 1
ATOM 1732 C C . ILE A 1 224 ? 9.345 -11.735 -8.955 1.00 88.69 224 ILE A C 1
ATOM 1734 O O . ILE A 1 224 ? 8.277 -11.937 -8.376 1.00 88.69 224 ILE A O 1
ATOM 1738 N N . LEU A 1 225 ? 10.523 -12.064 -8.419 1.00 89.94 225 LEU A N 1
ATOM 1739 C CA . LEU A 1 225 ? 10.660 -12.697 -7.110 1.00 89.94 225 LEU A CA 1
ATOM 1740 C C . LEU A 1 225 ? 10.068 -11.816 -6.006 1.00 89.94 225 LEU A C 1
ATOM 1742 O O . LEU A 1 225 ? 9.316 -12.304 -5.163 1.00 89.94 225 LEU A O 1
ATOM 1746 N N . PHE A 1 226 ? 10.365 -10.515 -6.035 1.00 89.94 226 PHE A N 1
ATOM 1747 C CA . PHE A 1 226 ? 9.822 -9.554 -5.082 1.00 89.94 226 PHE A CA 1
ATOM 1748 C C . PHE A 1 226 ? 8.292 -9.512 -5.122 1.00 89.94 226 PHE A C 1
ATOM 1750 O O . PHE A 1 226 ? 7.649 -9.638 -4.080 1.00 89.94 226 PHE A O 1
ATOM 1757 N N . GLY A 1 227 ? 7.701 -9.403 -6.317 1.00 88.25 227 GLY A N 1
ATOM 1758 C CA . GLY A 1 227 ? 6.247 -9.411 -6.487 1.00 88.25 227 GLY A CA 1
ATOM 1759 C C . GLY A 1 227 ? 5.602 -10.721 -6.022 1.00 88.25 227 GLY A C 1
ATOM 1760 O O . GLY A 1 227 ? 4.594 -10.693 -5.312 1.00 88.25 227 GLY A O 1
ATOM 1761 N N . LEU A 1 228 ? 6.211 -11.863 -6.361 1.00 90.19 228 LEU A N 1
ATOM 1762 C CA . LEU A 1 228 ? 5.720 -13.195 -5.996 1.00 90.19 228 LEU A CA 1
ATOM 1763 C C . LEU A 1 228 ? 5.766 -13.452 -4.487 1.00 90.19 228 LEU A C 1
ATOM 1765 O O . LEU A 1 228 ? 4.921 -14.177 -3.972 1.00 90.19 228 LEU A O 1
ATOM 1769 N N . LEU A 1 229 ? 6.734 -12.878 -3.774 1.00 90.12 229 LEU A N 1
ATOM 1770 C CA . LEU A 1 229 ? 6.819 -13.004 -2.321 1.00 90.12 229 LEU A CA 1
ATOM 1771 C C . LEU A 1 229 ? 5.901 -12.004 -1.616 1.00 90.12 229 LEU A C 1
ATOM 1773 O O . LEU A 1 229 ? 5.158 -12.382 -0.711 1.00 90.12 229 LEU A O 1
ATOM 1777 N N . LEU A 1 230 ? 5.928 -10.736 -2.032 1.00 89.81 230 LEU A N 1
ATOM 1778 C CA . LEU A 1 230 ? 5.261 -9.660 -1.306 1.00 89.81 230 LEU A CA 1
ATOM 1779 C C . LEU A 1 230 ? 3.735 -9.728 -1.419 1.00 89.81 230 LEU A C 1
ATOM 1781 O O . LEU A 1 230 ? 3.049 -9.516 -0.421 1.00 89.81 230 LEU A O 1
ATOM 1785 N N . VAL A 1 231 ? 3.192 -10.023 -2.606 1.00 91.50 231 VAL A N 1
ATOM 1786 C CA . VAL A 1 231 ? 1.736 -10.001 -2.825 1.00 91.50 231 VAL A CA 1
ATOM 1787 C C . VAL A 1 231 ? 1.027 -11.088 -2.005 1.00 91.50 231 VAL A C 1
ATOM 1789 O O . VAL A 1 231 ? 0.134 -10.740 -1.226 1.00 91.50 231 VAL A O 1
ATOM 1792 N N . PRO A 1 232 ? 1.413 -12.379 -2.077 1.00 93.62 232 PRO A N 1
ATOM 1793 C CA . PRO A 1 232 ? 0.795 -13.411 -1.249 1.00 93.62 232 PRO A CA 1
ATOM 1794 C C . PRO A 1 232 ? 1.051 -13.189 0.241 1.00 93.62 232 PRO A C 1
ATOM 1796 O O . PRO A 1 232 ? 0.133 -13.370 1.037 1.00 93.62 232 PRO A O 1
ATOM 1799 N N . ALA A 1 233 ? 2.258 -12.756 0.630 1.00 93.25 233 ALA A N 1
ATOM 1800 C CA . ALA A 1 233 ? 2.564 -12.463 2.029 1.00 93.25 233 ALA A CA 1
ATOM 1801 C C . ALA A 1 233 ? 1.685 -11.332 2.585 1.00 93.25 233 ALA A C 1
ATOM 1803 O O . ALA A 1 233 ? 1.193 -11.445 3.706 1.00 93.25 233 ALA A O 1
ATOM 1804 N N . GLY A 1 234 ? 1.432 -10.279 1.800 1.00 92.88 234 GLY A N 1
ATOM 1805 C CA . GLY A 1 23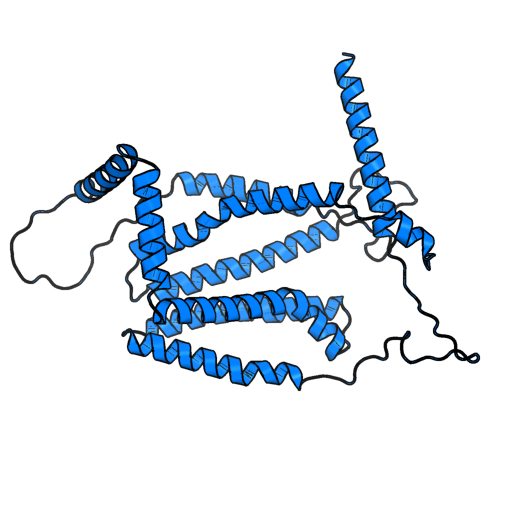4 ? 0.535 -9.186 2.175 1.00 92.88 234 GLY A CA 1
ATOM 1806 C C . GLY A 1 234 ? -0.914 -9.646 2.347 1.00 92.88 234 GLY A C 1
ATOM 1807 O O . GLY A 1 234 ? -1.533 -9.345 3.364 1.00 92.88 234 GLY A O 1
ATOM 1808 N N . ILE A 1 235 ? -1.437 -10.440 1.406 1.00 95.44 235 ILE A N 1
ATOM 1809 C CA . ILE A 1 235 ? -2.806 -10.985 1.480 1.00 95.44 235 ILE A CA 1
ATOM 1810 C C . ILE A 1 235 ? -2.958 -11.903 2.701 1.00 95.44 235 ILE A C 1
ATOM 1812 O O . ILE A 1 235 ? -3.874 -11.728 3.505 1.00 95.44 235 ILE A O 1
ATOM 1816 N N . LEU A 1 236 ? -2.039 -12.857 2.878 1.00 96.12 236 LEU A N 1
ATOM 1817 C CA . LEU A 1 236 ? -2.062 -13.773 4.020 1.00 96.12 236 LEU A CA 1
ATOM 1818 C C . LEU A 1 236 ? -1.892 -13.022 5.343 1.00 96.12 236 LEU A C 1
ATOM 1820 O O . LEU A 1 236 ? -2.598 -13.322 6.303 1.00 96.12 236 LEU A O 1
ATOM 1824 N N . GLY A 1 237 ? -1.006 -12.024 5.390 1.00 94.50 237 GLY A N 1
ATOM 1825 C CA . GLY A 1 237 ? -0.784 -11.178 6.559 1.00 94.50 237 GLY A CA 1
ATOM 1826 C C . GLY A 1 237 ? -2.027 -10.382 6.956 1.00 94.50 237 GLY A C 1
ATOM 1827 O O . GLY A 1 237 ? -2.389 -10.376 8.131 1.00 94.50 237 GLY A O 1
ATOM 1828 N N . ASN A 1 238 ? -2.725 -9.782 5.988 1.00 95.00 238 ASN A N 1
ATOM 1829 C CA . ASN A 1 238 ? -3.957 -9.028 6.227 1.00 95.00 238 ASN A CA 1
ATOM 1830 C C . ASN A 1 238 ? -5.088 -9.925 6.755 1.00 95.00 238 ASN A C 1
ATOM 1832 O O . ASN A 1 238 ? -5.721 -9.592 7.760 1.00 95.00 238 ASN A O 1
ATOM 1836 N N . ILE A 1 239 ? -5.316 -11.087 6.129 1.00 96.19 239 ILE A N 1
ATOM 1837 C CA . ILE A 1 239 ? -6.341 -12.050 6.572 1.00 96.19 239 ILE A CA 1
ATOM 1838 C C . ILE A 1 239 ? -5.996 -12.602 7.958 1.00 96.19 239 ILE A C 1
ATOM 1840 O O . ILE A 1 239 ? -6.853 -12.645 8.842 1.00 96.19 239 ILE A O 1
ATOM 1844 N N . MET A 1 240 ? -4.739 -12.998 8.168 1.00 95.50 240 MET A N 1
ATOM 1845 C CA . MET A 1 240 ? -4.272 -13.524 9.448 1.00 95.50 240 MET A CA 1
ATOM 1846 C C . MET A 1 240 ? -4.370 -12.470 10.555 1.00 95.50 240 MET A C 1
ATOM 1848 O O . MET A 1 240 ? -4.827 -12.792 11.647 1.00 95.50 240 MET A O 1
ATOM 1852 N N . GLY A 1 241 ? -4.003 -11.216 10.283 1.00 94.00 241 GLY A N 1
ATOM 1853 C CA . GLY A 1 241 ? -4.142 -10.108 11.230 1.00 94.00 241 GLY A CA 1
ATOM 1854 C C . GLY A 1 241 ? -5.598 -9.884 11.635 1.00 94.00 241 GLY A C 1
ATOM 1855 O O . GLY A 1 241 ? -5.904 -9.839 12.827 1.00 94.00 241 GLY A O 1
ATOM 1856 N N . GLY A 1 242 ? -6.508 -9.851 10.657 1.00 93.69 242 GLY A N 1
ATOM 1857 C CA . GLY A 1 242 ? -7.945 -9.750 10.917 1.00 93.69 242 GLY A CA 1
ATOM 1858 C C . GLY A 1 242 ? -8.493 -10.918 11.741 1.00 93.69 242 GLY A C 1
ATOM 1859 O O . GLY A 1 242 ? -9.253 -10.716 12.691 1.00 93.69 242 GLY A O 1
ATOM 1860 N N . TYR A 1 243 ? -8.053 -12.142 11.431 1.00 94.44 243 TYR A N 1
ATOM 1861 C CA . TYR A 1 243 ? -8.418 -13.344 12.181 1.00 94.44 243 TYR A CA 1
ATOM 1862 C C . TYR A 1 243 ? -7.899 -13.318 13.622 1.00 94.44 243 TYR A C 1
ATOM 1864 O O . TYR A 1 243 ? -8.655 -13.611 14.547 1.00 94.44 243 TYR A O 1
ATOM 1872 N N . LEU A 1 244 ? -6.633 -12.943 13.828 1.00 93.75 244 LEU A N 1
ATOM 1873 C CA . LEU A 1 244 ? -6.029 -12.851 15.157 1.00 93.75 244 LEU A CA 1
ATOM 1874 C C . LEU A 1 244 ? -6.758 -11.823 16.026 1.00 93.75 244 LEU A C 1
ATOM 1876 O O . LEU A 1 244 ? -7.033 -12.116 17.188 1.00 93.75 244 LEU A O 1
ATOM 1880 N N . VAL A 1 245 ? -7.104 -10.655 15.473 1.00 92.31 245 VAL A N 1
ATOM 1881 C CA . VAL A 1 245 ? -7.853 -9.616 16.199 1.00 92.31 245 VAL A CA 1
ATOM 1882 C C . VAL A 1 245 ? -9.226 -10.140 16.614 1.00 92.31 245 VAL A C 1
ATOM 1884 O O . VAL A 1 245 ? -9.552 -10.112 17.796 1.00 92.31 245 VAL A O 1
ATOM 1887 N N . ASN A 1 246 ? -9.985 -10.719 15.680 1.00 90.25 246 ASN A N 1
ATOM 1888 C CA . ASN A 1 246 ? -11.301 -11.298 15.974 1.00 90.25 246 ASN A CA 1
ATOM 1889 C C . ASN A 1 246 ? -11.230 -12.455 16.992 1.00 90.25 246 ASN A C 1
ATOM 1891 O O . ASN A 1 246 ? -12.173 -12.681 17.747 1.00 90.25 246 ASN A O 1
ATOM 1895 N N . ARG A 1 247 ? -10.122 -13.209 17.021 1.00 90.62 247 ARG A N 1
ATOM 1896 C CA . ARG A 1 247 ? -9.974 -14.376 17.900 1.00 90.62 247 ARG A CA 1
ATOM 1897 C C . ARG A 1 247 ? -9.458 -14.041 19.297 1.00 90.62 247 ARG A C 1
ATOM 1899 O O . ARG A 1 247 ? -9.844 -14.730 20.240 1.00 90.62 247 ARG A O 1
ATOM 1906 N N . PHE A 1 248 ? -8.559 -13.071 19.429 1.00 90.12 248 PHE A N 1
ATOM 1907 C CA . PHE A 1 248 ? -7.813 -12.836 20.670 1.00 90.12 248 PHE A CA 1
ATOM 1908 C C . PHE A 1 248 ? -8.046 -11.454 21.284 1.00 90.12 248 PHE A C 1
ATOM 1910 O O . PHE A 1 248 ? -7.817 -11.296 22.480 1.00 90.12 248 PHE A O 1
ATOM 1917 N N . ALA A 1 249 ? -8.527 -10.471 20.523 1.00 88.12 249 ALA A N 1
ATOM 1918 C CA . ALA A 1 249 ? -8.594 -9.082 20.962 1.00 88.12 249 ALA A CA 1
ATOM 1919 C C . ALA A 1 249 ? -10.013 -8.674 21.399 1.00 88.12 249 ALA A C 1
ATOM 1921 O O . ALA A 1 249 ? -10.658 -7.834 20.777 1.00 88.12 249 ALA A O 1
ATOM 1922 N N . HIS A 1 250 ? -10.508 -9.290 22.475 1.00 84.38 250 HIS A N 1
ATOM 1923 C CA . HIS A 1 250 ? -11.854 -9.015 22.996 1.00 84.38 250 HIS A CA 1
ATOM 1924 C C . HIS A 1 250 ? -11.915 -7.707 23.794 1.00 84.38 250 HIS A C 1
ATOM 1926 O O . HIS A 1 250 ? -12.904 -6.981 23.726 1.00 84.38 250 HIS A O 1
ATOM 1932 N N . GLU A 1 251 ? -10.846 -7.389 24.528 1.00 88.94 251 GLU A N 1
ATOM 1933 C CA . GLU A 1 251 ? -10.730 -6.161 25.310 1.00 88.94 251 GLU A CA 1
ATOM 1934 C C . GLU A 1 251 ? -9.709 -5.187 24.710 1.00 88.94 251 GLU A C 1
ATOM 1936 O O . GLU A 1 251 ? -8.775 -5.561 23.995 1.00 88.94 251 GLU A O 1
ATOM 1941 N N . ARG A 1 252 ? -9.822 -3.906 25.086 1.00 85.62 252 ARG A N 1
ATOM 1942 C CA . ARG A 1 252 ? -8.874 -2.852 24.675 1.00 85.62 252 ARG A CA 1
ATOM 1943 C C . ARG A 1 252 ? -7.431 -3.169 25.070 1.00 85.62 252 ARG A C 1
ATOM 1945 O O . ARG A 1 252 ? -6.507 -2.873 24.315 1.00 85.62 252 ARG A O 1
ATOM 1952 N N . ASN A 1 253 ? -7.241 -3.801 26.227 1.00 90.31 253 ASN A N 1
ATOM 1953 C CA . ASN A 1 253 ? -5.921 -4.209 26.702 1.00 90.31 253 ASN A CA 1
ATOM 1954 C C . ASN A 1 253 ? -5.308 -5.304 25.824 1.00 90.31 253 ASN A C 1
ATOM 1956 O O . ASN A 1 253 ? -4.101 -5.290 25.593 1.00 90.31 253 ASN A O 1
ATOM 1960 N N . ASP A 1 254 ? -6.115 -6.230 25.309 1.00 90.50 254 ASP A N 1
ATOM 1961 C CA . ASP A 1 254 ? -5.620 -7.313 24.459 1.00 90.50 254 ASP A CA 1
ATOM 1962 C C . ASP A 1 254 ? -5.260 -6.804 23.064 1.00 90.50 254 ASP A C 1
ATOM 1964 O O . ASP A 1 254 ? -4.192 -7.145 22.554 1.00 90.50 254 ASP A O 1
ATOM 1968 N N . MET A 1 255 ? -6.057 -5.880 22.509 1.00 88.75 255 MET A N 1
ATOM 1969 C CA . MET A 1 255 ? -5.685 -5.147 21.292 1.00 88.75 255 MET A CA 1
ATOM 1970 C C . MET A 1 255 ? -4.336 -4.435 21.458 1.00 88.75 255 MET A C 1
ATOM 1972 O O . MET A 1 255 ? -3.448 -4.580 20.617 1.00 88.75 255 MET A O 1
ATOM 1976 N N . ALA A 1 256 ? -4.145 -3.711 22.566 1.00 90.06 256 ALA A N 1
ATOM 1977 C CA . ALA A 1 256 ? -2.896 -3.002 22.833 1.00 90.06 256 ALA A CA 1
ATOM 1978 C C . ALA A 1 256 ? -1.696 -3.959 22.953 1.00 90.06 256 ALA A C 1
ATOM 1980 O O . ALA A 1 256 ? -0.655 -3.721 22.337 1.00 90.06 256 ALA A O 1
ATOM 1981 N N . LYS A 1 257 ? -1.841 -5.072 23.688 1.00 91.81 257 LYS A N 1
ATOM 1982 C CA . LYS A 1 257 ? -0.792 -6.103 23.802 1.00 91.81 257 LYS A CA 1
ATOM 1983 C C . LYS A 1 257 ? -0.429 -6.684 22.439 1.00 91.81 257 LYS A C 1
ATOM 1985 O O . LYS A 1 257 ? 0.757 -6.850 22.154 1.00 91.81 257 LYS A O 1
ATOM 1990 N N . MET A 1 258 ? -1.418 -6.975 21.595 1.00 91.00 258 MET A N 1
ATOM 1991 C CA . MET A 1 258 ? -1.181 -7.515 20.256 1.00 91.00 258 MET A CA 1
ATOM 1992 C C . MET A 1 258 ? -0.399 -6.536 19.383 1.00 91.00 258 MET A C 1
ATOM 1994 O O . MET A 1 258 ? 0.603 -6.931 18.792 1.00 91.00 258 MET A O 1
ATOM 1998 N N . VAL A 1 259 ? -0.788 -5.257 19.364 1.00 89.69 259 VAL A N 1
ATOM 1999 C CA . VAL A 1 259 ? -0.075 -4.215 18.606 1.00 89.69 259 VAL A CA 1
ATOM 2000 C C . VAL A 1 259 ? 1.375 -4.087 19.071 1.00 89.69 259 VAL A C 1
ATOM 2002 O O . VAL A 1 259 ? 2.283 -4.107 18.242 1.00 89.69 259 VAL A O 1
ATOM 2005 N N . VAL A 1 260 ? 1.613 -4.013 20.385 1.00 91.06 260 VAL A N 1
ATOM 2006 C CA . VAL A 1 260 ? 2.973 -3.911 20.944 1.00 91.06 260 VAL A CA 1
ATOM 2007 C C . VAL A 1 260 ? 3.804 -5.153 20.615 1.00 91.06 260 VAL A C 1
ATOM 2009 O O . VAL A 1 260 ? 4.964 -5.027 20.228 1.00 91.06 260 VAL A O 1
ATOM 2012 N N . THR A 1 261 ? 3.213 -6.345 20.713 1.00 91.81 261 THR A N 1
ATOM 2013 C CA . THR A 1 261 ? 3.900 -7.607 20.397 1.00 91.81 261 THR A CA 1
ATOM 2014 C C . THR A 1 261 ? 4.268 -7.676 18.915 1.00 91.81 261 THR A C 1
ATOM 2016 O O . THR A 1 261 ? 5.418 -7.960 18.586 1.00 91.81 261 THR A O 1
ATOM 2019 N N . CYS A 1 262 ? 3.338 -7.355 18.011 1.00 90.25 262 CYS A N 1
ATOM 2020 C CA . CYS A 1 262 ? 3.611 -7.300 16.574 1.00 90.25 262 CYS A CA 1
ATOM 2021 C C . CYS A 1 262 ? 4.680 -6.253 16.236 1.00 90.25 262 CYS A C 1
ATOM 2023 O O . CYS A 1 262 ? 5.602 -6.553 15.481 1.00 90.25 262 CYS A O 1
ATOM 2025 N N . ALA A 1 263 ? 4.609 -5.057 16.827 1.00 89.12 263 ALA A N 1
ATOM 2026 C CA . ALA A 1 263 ? 5.609 -4.012 16.617 1.00 89.12 263 ALA A CA 1
ATOM 2027 C C . ALA A 1 263 ? 7.005 -4.451 17.086 1.00 89.12 263 ALA A C 1
ATOM 2029 O O . ALA A 1 263 ? 7.983 -4.244 16.369 1.00 89.12 263 ALA A O 1
ATOM 2030 N N . ALA A 1 264 ? 7.103 -5.105 18.248 1.00 90.88 264 ALA A N 1
ATOM 2031 C CA . ALA A 1 264 ? 8.361 -5.647 18.753 1.00 90.88 264 ALA A CA 1
ATOM 2032 C C . ALA A 1 264 ? 8.937 -6.720 17.817 1.00 90.88 264 ALA A C 1
ATOM 2034 O O . ALA A 1 264 ? 10.120 -6.671 17.488 1.00 90.88 264 ALA A O 1
ATOM 2035 N N . VAL A 1 265 ? 8.102 -7.646 17.330 1.00 91.25 265 VAL A N 1
ATOM 2036 C CA . VAL A 1 265 ? 8.519 -8.664 16.353 1.00 91.25 265 VAL A CA 1
ATOM 2037 C C . VAL A 1 265 ? 9.026 -8.010 15.065 1.00 91.25 265 VAL A C 1
ATOM 2039 O O . VAL A 1 265 ? 10.112 -8.357 14.604 1.00 91.25 265 VAL A O 1
ATOM 2042 N N . CYS A 1 266 ? 8.312 -7.020 14.518 1.00 88.56 266 CYS A N 1
ATOM 2043 C CA . CYS A 1 266 ? 8.762 -6.282 13.335 1.00 88.56 266 CYS A CA 1
ATOM 2044 C C . CYS A 1 266 ? 10.108 -5.583 13.573 1.00 88.56 266 CYS A C 1
ATOM 2046 O O . CYS A 1 266 ? 11.006 -5.693 12.744 1.00 88.56 266 CYS A O 1
ATOM 2048 N N . LEU A 1 267 ? 10.288 -4.912 14.714 1.00 88.12 267 LEU A N 1
ATOM 2049 C CA . LEU A 1 267 ? 11.547 -4.237 15.050 1.00 88.12 267 LEU A CA 1
ATOM 2050 C C . LEU A 1 267 ? 12.726 -5.204 15.215 1.00 88.12 267 LEU A C 1
ATOM 2052 O O . LEU A 1 267 ? 13.853 -4.834 14.899 1.00 88.12 267 LEU A O 1
ATOM 2056 N N . ILE A 1 268 ? 12.482 -6.427 15.690 1.00 89.81 268 ILE A N 1
ATOM 2057 C CA . ILE A 1 268 ? 13.517 -7.461 15.831 1.00 89.81 268 ILE A CA 1
ATOM 2058 C C . ILE A 1 268 ? 13.862 -8.084 14.472 1.00 89.81 268 ILE A C 1
ATOM 2060 O O . ILE A 1 268 ? 15.029 -8.379 14.212 1.00 89.81 268 ILE A O 1
ATOM 2064 N N . LEU A 1 269 ? 12.871 -8.281 13.599 1.00 88.69 269 LEU A N 1
ATOM 2065 C CA . LEU A 1 269 ? 13.070 -8.914 12.295 1.00 88.69 269 LEU A CA 1
ATOM 2066 C C . LEU A 1 269 ? 13.659 -7.958 11.251 1.00 88.69 269 LEU A C 1
ATOM 2068 O O . LEU A 1 269 ? 14.518 -8.379 10.480 1.00 88.69 269 LEU A O 1
ATOM 2072 N N . SER A 1 270 ? 13.268 -6.682 11.226 1.00 84.88 270 SER A N 1
ATOM 2073 C CA . SER A 1 270 ? 13.719 -5.726 10.200 1.00 84.88 270 SER A CA 1
ATOM 2074 C C . SER A 1 270 ? 15.249 -5.601 10.059 1.00 84.88 270 SER A C 1
ATOM 2076 O O . SER A 1 270 ? 15.727 -5.594 8.924 1.00 84.88 270 SER A O 1
ATOM 2078 N N . PRO A 1 271 ? 16.059 -5.571 11.140 1.00 85.62 271 PRO A N 1
ATOM 2079 C CA . PRO A 1 271 ? 17.517 -5.515 11.036 1.00 85.62 271 PRO A CA 1
ATOM 2080 C C . PRO A 1 271 ? 18.145 -6.738 10.369 1.00 85.62 271 PRO A C 1
ATOM 2082 O O . PRO A 1 271 ? 19.255 -6.630 9.862 1.00 85.62 271 PRO A O 1
ATOM 2085 N N . THR A 1 272 ? 17.470 -7.893 10.333 1.00 83.31 272 THR A N 1
ATOM 2086 C CA . THR A 1 272 ? 18.019 -9.089 9.668 1.00 83.31 272 THR A CA 1
ATOM 2087 C C . THR A 1 272 ? 18.257 -8.855 8.176 1.00 83.31 272 THR A C 1
ATOM 2089 O O . THR A 1 272 ? 19.228 -9.374 7.633 1.00 83.31 272 THR A O 1
ATOM 2092 N N . LEU A 1 273 ? 17.465 -7.980 7.543 1.00 79.62 273 LEU A N 1
ATOM 2093 C CA . LEU A 1 273 ? 17.679 -7.539 6.162 1.00 79.62 273 LEU A CA 1
ATOM 2094 C C . LEU A 1 273 ? 19.015 -6.795 5.985 1.00 79.62 273 LEU A C 1
ATOM 2096 O O . LEU A 1 273 ? 19.581 -6.795 4.904 1.00 79.62 273 LEU A O 1
ATOM 2100 N N . LEU A 1 274 ? 19.574 -6.181 7.028 1.00 79.75 274 LEU A N 1
ATOM 2101 C CA . LEU A 1 274 ? 20.869 -5.496 6.921 1.00 79.75 274 LEU A CA 1
ATOM 2102 C C . LEU A 1 274 ? 22.062 -6.459 6.964 1.00 79.75 274 LEU A C 1
ATOM 2104 O O . LEU A 1 274 ? 23.162 -6.080 6.573 1.00 79.75 274 LEU A O 1
ATOM 2108 N N . PHE A 1 275 ? 21.865 -7.679 7.467 1.00 80.44 275 PHE A N 1
ATOM 2109 C CA . PHE A 1 275 ? 22.939 -8.661 7.656 1.00 80.44 275 PHE A CA 1
ATOM 2110 C C . PHE A 1 275 ? 22.887 -9.818 6.652 1.00 80.44 275 PHE A C 1
ATOM 2112 O O . PHE A 1 275 ? 23.829 -10.607 6.576 1.00 80.44 275 PHE A O 1
ATOM 2119 N N . LEU A 1 276 ? 21.794 -9.934 5.899 1.00 79.25 276 LEU A N 1
ATOM 2120 C CA . LEU A 1 276 ? 21.614 -10.921 4.842 1.00 79.25 276 LEU A CA 1
ATOM 2121 C C . LEU A 1 276 ? 22.039 -10.307 3.506 1.00 79.25 276 LEU A C 1
ATOM 2123 O O . LEU A 1 276 ? 21.381 -9.400 3.013 1.00 79.25 276 LEU A O 1
ATOM 2127 N N . GLY A 1 277 ? 23.108 -10.834 2.914 1.00 74.69 277 GLY A N 1
ATOM 2128 C CA . GLY A 1 277 ? 23.580 -10.379 1.613 1.00 74.69 277 GLY A CA 1
ATOM 2129 C C . GLY A 1 277 ? 24.629 -11.293 1.000 1.00 74.69 277 GLY A C 1
ATOM 2130 O O . GLY A 1 277 ? 25.221 -12.142 1.675 1.00 74.69 277 GLY A O 1
ATOM 2131 N N . CYS A 1 278 ? 24.831 -11.143 -0.306 1.00 76.88 278 CYS A N 1
ATOM 2132 C CA . CYS A 1 278 ? 25.929 -11.772 -1.027 1.00 76.88 278 CYS A CA 1
ATOM 2133 C C . CYS A 1 278 ? 27.102 -10.795 -1.151 1.00 76.88 278 CYS A C 1
ATOM 2135 O O . CYS A 1 278 ? 27.025 -9.620 -0.804 1.00 76.88 278 CYS A O 1
ATOM 2137 N N . LYS A 1 279 ? 28.239 -11.277 -1.657 1.00 70.69 279 LYS A N 1
ATOM 2138 C CA . LYS A 1 279 ? 29.350 -10.384 -1.985 1.00 70.69 279 LYS A CA 1
ATOM 2139 C C . LYS A 1 279 ? 28.909 -9.469 -3.132 1.00 70.69 279 LYS A C 1
ATOM 2141 O O . LYS A 1 279 ? 28.721 -9.959 -4.240 1.00 70.69 279 LYS A O 1
ATOM 2146 N N . ASN A 1 280 ? 28.761 -8.174 -2.853 1.00 63.84 280 ASN A N 1
ATOM 2147 C CA . ASN A 1 280 ? 28.286 -7.196 -3.832 1.00 63.84 280 ASN A CA 1
ATOM 2148 C C . ASN A 1 280 ? 29.079 -7.239 -5.146 1.00 63.84 280 ASN A C 1
ATOM 2150 O O . ASN A 1 280 ? 30.312 -7.340 -5.152 1.00 63.84 280 ASN A O 1
ATOM 2154 N N . ASN A 1 281 ? 28.350 -7.113 -6.257 1.00 58.53 281 ASN A N 1
ATOM 2155 C CA . ASN A 1 281 ? 28.913 -7.010 -7.597 1.00 58.53 281 ASN A CA 1
ATOM 2156 C C . ASN A 1 281 ? 29.899 -5.839 -7.696 1.00 58.53 281 ASN A C 1
ATOM 2158 O O . ASN A 1 281 ? 29.635 -4.731 -7.220 1.00 58.53 281 ASN A O 1
ATOM 2162 N N . GLN A 1 282 ? 31.031 -6.060 -8.371 1.00 52.53 282 GLN A N 1
ATOM 2163 C CA . GLN A 1 282 ? 31.927 -4.967 -8.738 1.00 52.53 282 GLN A CA 1
ATOM 2164 C C . GLN A 1 282 ? 31.228 -4.081 -9.769 1.00 52.53 282 GLN A C 1
ATOM 2166 O O . GLN A 1 282 ? 31.149 -4.417 -10.948 1.00 52.53 282 GLN A O 1
ATOM 2171 N N . VAL A 1 283 ? 30.726 -2.929 -9.326 1.00 55.28 283 VAL A N 1
ATOM 2172 C CA . VAL A 1 283 ? 30.246 -1.885 -10.232 1.00 55.28 283 VAL A CA 1
ATOM 2173 C C . VAL A 1 283 ? 31.442 -1.437 -11.072 1.00 55.28 283 VAL A C 1
ATOM 2175 O O . VAL A 1 283 ? 32.385 -0.845 -10.538 1.00 55.28 283 VAL A O 1
ATOM 2178 N N . SER A 1 284 ? 31.419 -1.724 -12.379 1.00 46.03 284 SER A N 1
ATOM 2179 C CA . SER A 1 284 ? 32.532 -1.543 -13.333 1.00 46.03 284 SER A CA 1
ATOM 2180 C C . SER A 1 284 ? 32.952 -0.081 -13.590 1.00 46.03 284 SER A C 1
ATOM 2182 O O . SER A 1 284 ? 33.473 0.249 -14.649 1.00 46.03 284 SER A O 1
ATOM 2184 N N . CYS A 1 285 ? 32.736 0.823 -12.635 1.00 47.78 285 CYS A N 1
ATOM 2185 C CA . CYS A 1 285 ? 33.108 2.237 -12.696 1.00 47.78 285 CYS A CA 1
ATOM 2186 C C . CYS A 1 285 ? 33.781 2.766 -11.419 1.00 47.78 285 CYS A C 1
ATOM 2188 O O . CYS A 1 285 ? 34.233 3.906 -11.425 1.00 47.78 285 CYS A O 1
ATOM 2190 N N . LEU A 1 286 ? 33.889 1.972 -10.344 1.00 44.69 286 LEU A N 1
ATOM 2191 C CA . LEU A 1 286 ? 34.558 2.398 -9.102 1.00 44.69 286 LEU A CA 1
ATOM 2192 C C . LEU A 1 286 ? 35.878 1.662 -8.827 1.00 44.69 286 LEU A C 1
ATOM 2194 O O . LEU A 1 286 ? 36.639 2.096 -7.968 1.00 44.69 286 LEU A O 1
ATOM 2198 N N . THR A 1 287 ? 36.172 0.566 -9.539 1.00 46.28 287 THR A N 1
ATOM 2199 C CA . THR A 1 287 ? 37.316 -0.309 -9.200 1.00 46.28 287 THR A CA 1
ATOM 2200 C C . THR A 1 287 ? 38.153 -0.839 -10.367 1.00 46.28 287 THR A C 1
ATOM 2202 O O . THR A 1 287 ? 39.205 -1.413 -10.103 1.00 46.28 287 THR A O 1
ATOM 2205 N N . SER A 1 288 ? 37.787 -0.626 -11.639 1.00 42.28 288 SER A N 1
ATOM 2206 C CA . SER A 1 288 ? 38.665 -0.995 -12.764 1.00 42.28 288 SER A CA 1
ATOM 2207 C C . SER A 1 288 ? 39.423 0.225 -13.287 1.00 42.28 288 SER A C 1
ATOM 2209 O O . SER A 1 288 ? 38.882 1.038 -14.042 1.00 42.28 288 SER A O 1
ATOM 2211 N N . LEU A 1 289 ? 40.681 0.351 -12.871 1.00 49.78 289 LEU A N 1
ATOM 2212 C CA . LEU A 1 289 ? 41.651 1.237 -13.507 1.00 49.78 289 LEU A CA 1
ATOM 2213 C C . LEU A 1 289 ? 42.031 0.618 -14.861 1.00 49.78 289 LEU A C 1
ATOM 2215 O O . LEU A 1 289 ? 42.434 -0.539 -14.921 1.00 49.78 289 LEU A O 1
ATOM 2219 N N . ASP A 1 290 ? 41.877 1.380 -15.945 1.00 48.91 290 ASP A N 1
ATOM 2220 C CA . ASP A 1 290 ? 42.542 1.090 -17.225 1.00 48.91 290 ASP A CA 1
ATOM 2221 C C . ASP A 1 290 ? 44.073 1.058 -17.003 1.00 48.91 290 ASP A C 1
ATOM 2223 O O . ASP A 1 290 ? 44.551 1.688 -16.055 1.00 48.91 290 ASP A O 1
ATOM 2227 N N . ASP A 1 291 ? 44.864 0.454 -17.899 1.00 53.75 291 ASP A N 1
ATOM 2228 C CA . ASP A 1 291 ? 46.350 0.394 -17.838 1.00 53.75 291 ASP A CA 1
ATOM 2229 C C . ASP A 1 291 ? 47.028 1.790 -17.765 1.00 53.75 291 ASP A C 1
ATOM 2231 O O . ASP A 1 291 ? 48.245 1.925 -17.633 1.00 53.75 291 ASP A O 1
ATOM 2235 N N . LYS A 1 292 ? 46.231 2.865 -17.846 1.00 58.72 292 LYS A N 1
ATOM 2236 C CA . LYS A 1 292 ? 46.610 4.278 -17.714 1.00 58.72 292 LYS A CA 1
ATOM 2237 C C . LYS A 1 292 ? 46.003 4.992 -16.492 1.00 58.72 292 LYS A C 1
ATOM 2239 O O . LYS A 1 292 ? 45.996 6.221 -16.481 1.00 58.72 292 LYS A O 1
AT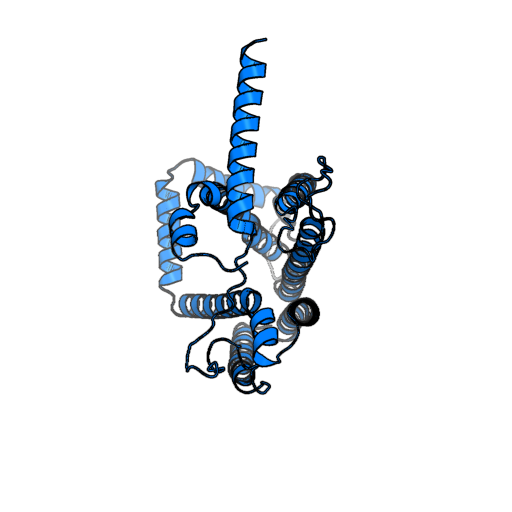OM 2244 N N . ASN A 1 293 ? 45.470 4.279 -15.495 1.00 53.28 293 ASN A N 1
ATOM 2245 C CA . ASN A 1 293 ? 44.837 4.855 -14.295 1.00 53.28 293 ASN A CA 1
ATOM 2246 C C . ASN A 1 293 ? 43.699 5.862 -14.590 1.00 53.28 293 ASN A C 1
ATOM 2248 O O . ASN A 1 293 ? 43.588 6.905 -13.946 1.00 53.28 293 ASN A O 1
ATOM 2252 N N . ARG A 1 294 ? 42.835 5.580 -15.575 1.00 47.16 294 ARG A N 1
ATOM 2253 C CA . ARG A 1 294 ? 41.670 6.433 -15.883 1.00 47.16 294 ARG A CA 1
ATOM 2254 C C . ARG A 1 294 ? 40.364 5.693 -15.619 1.00 47.16 294 ARG A C 1
ATOM 2256 O O . ARG A 1 294 ? 40.186 4.580 -16.106 1.00 47.16 294 ARG A O 1
ATOM 2263 N N . TYR A 1 295 ? 39.448 6.335 -14.893 1.00 47.59 295 TYR A N 1
ATOM 2264 C CA . TYR A 1 295 ? 38.073 5.865 -14.721 1.00 47.59 295 TYR A CA 1
ATOM 2265 C C . TYR A 1 295 ? 37.351 5.948 -16.069 1.00 47.59 295 TYR A C 1
ATOM 2267 O O . TYR A 1 295 ? 37.209 7.035 -16.632 1.00 47.59 295 TYR A O 1
ATOM 2275 N N . LYS A 1 296 ? 36.915 4.813 -16.616 1.00 39.81 296 LYS A N 1
ATOM 2276 C CA . LYS A 1 296 ? 36.103 4.784 -17.837 1.00 39.81 296 LYS A CA 1
ATOM 2277 C C . LYS A 1 296 ? 34.664 4.481 -17.440 1.00 39.81 296 LYS A C 1
ATOM 2279 O O . LYS A 1 296 ? 34.270 3.324 -17.352 1.00 39.81 296 LYS A O 1
ATOM 2284 N N . CYS A 1 297 ? 33.893 5.529 -17.160 1.00 48.03 297 CYS A N 1
ATOM 2285 C CA . CYS A 1 297 ? 32.482 5.364 -16.849 1.00 48.03 297 CYS A CA 1
ATOM 2286 C C . CYS A 1 297 ? 31.692 5.048 -18.124 1.00 48.03 297 CYS A C 1
ATOM 2288 O O . CYS A 1 297 ? 31.483 5.920 -18.967 1.00 48.03 297 CYS A O 1
ATOM 2290 N N . LEU A 1 298 ? 31.255 3.798 -18.280 1.00 42.94 298 LEU A N 1
ATOM 2291 C CA . LEU A 1 298 ? 30.297 3.404 -19.315 1.00 42.94 298 LEU A CA 1
ATOM 2292 C C . LEU A 1 298 ? 28.886 3.780 -18.847 1.00 42.94 298 LEU A C 1
ATOM 2294 O O . LEU A 1 298 ? 28.102 2.931 -18.439 1.00 42.94 298 LEU A O 1
ATOM 2298 N N . PHE A 1 299 ? 28.553 5.069 -18.902 1.00 43.88 299 PHE A N 1
ATOM 2299 C CA . PHE A 1 299 ? 27.158 5.488 -18.818 1.00 43.88 299 PHE A CA 1
ATOM 2300 C C . PHE A 1 299 ? 26.492 5.174 -20.161 1.00 43.88 299 PHE A C 1
ATOM 2302 O O . PHE A 1 299 ? 26.747 5.838 -21.171 1.00 43.88 299 PHE A O 1
ATOM 2309 N N . ALA A 1 300 ? 25.667 4.125 -20.193 1.00 37.56 300 ALA A N 1
ATOM 2310 C CA . ALA A 1 300 ? 24.717 3.933 -21.276 1.00 37.56 300 ALA A CA 1
ATOM 2311 C C . ALA A 1 300 ? 23.713 5.085 -21.192 1.00 37.56 300 ALA A C 1
ATOM 2313 O O . ALA A 1 300 ? 22.918 5.163 -20.261 1.00 37.56 300 ALA A O 1
ATOM 2314 N N . CYS A 1 301 ? 23.817 6.032 -22.119 1.00 40.88 301 CYS A N 1
ATOM 2315 C CA . CYS A 1 301 ? 22.875 7.130 -22.180 1.00 40.88 301 CYS A CA 1
ATOM 2316 C C . CYS A 1 301 ? 21.522 6.572 -22.619 1.00 40.88 301 CYS A C 1
ATOM 2318 O O . CYS A 1 301 ? 21.429 5.992 -23.706 1.00 40.88 301 CYS A O 1
ATOM 2320 N N . ASP A 1 302 ? 20.505 6.724 -21.776 1.00 43.25 302 ASP A N 1
ATOM 2321 C CA . ASP A 1 302 ? 19.155 6.290 -22.092 1.00 43.25 302 ASP A CA 1
ATOM 2322 C C . ASP A 1 302 ? 18.632 7.146 -23.257 1.00 43.25 302 ASP A C 1
ATOM 2324 O O . ASP A 1 302 ? 18.468 8.367 -23.153 1.00 43.25 302 ASP A O 1
ATOM 2328 N N . ALA A 1 303 ? 18.450 6.529 -24.426 1.00 40.94 303 ALA A N 1
ATOM 2329 C CA . ALA A 1 303 ? 17.954 7.203 -25.629 1.00 40.94 303 ALA A CA 1
ATOM 2330 C C . ALA A 1 303 ? 16.506 7.708 -25.451 1.00 40.94 303 ALA A C 1
ATOM 2332 O O . ALA A 1 303 ? 16.029 8.520 -26.251 1.00 40.94 303 ALA A O 1
ATOM 2333 N N . PHE A 1 304 ? 15.850 7.256 -24.380 1.00 39.16 304 PHE A N 1
ATOM 2334 C CA . PHE A 1 304 ? 14.499 7.575 -23.952 1.00 39.16 304 PHE A CA 1
ATOM 2335 C C . PHE A 1 304 ? 14.246 9.080 -23.781 1.00 39.16 304 PHE A C 1
ATOM 2337 O O . PHE A 1 304 ? 13.299 9.605 -24.359 1.00 39.16 304 PHE A O 1
ATOM 2344 N N . SER A 1 305 ? 15.129 9.820 -23.096 1.00 38.50 305 SER A N 1
ATOM 2345 C CA . SER A 1 305 ? 14.887 11.245 -22.793 1.00 38.50 305 SER A CA 1
ATOM 2346 C C . SER A 1 305 ? 14.919 12.149 -24.038 1.00 38.50 305 SER A C 1
ATOM 2348 O O . SER A 1 305 ? 14.089 13.047 -24.174 1.00 38.50 305 SER A O 1
ATOM 2350 N N . ARG A 1 306 ? 15.812 11.875 -25.003 1.00 38.66 306 ARG A N 1
ATOM 2351 C CA . ARG A 1 306 ? 15.891 12.646 -26.262 1.00 38.66 306 ARG A CA 1
ATOM 2352 C C . ARG A 1 306 ? 14.727 12.356 -27.203 1.00 38.66 306 ARG A C 1
ATOM 2354 O O . ARG A 1 306 ? 14.208 13.277 -27.826 1.00 38.66 306 ARG A O 1
ATOM 2361 N N . LYS A 1 307 ? 14.308 11.091 -27.303 1.00 41.41 307 LYS A N 1
ATOM 2362 C CA . LYS A 1 307 ? 13.175 10.714 -28.155 1.00 41.41 307 LYS A CA 1
ATOM 2363 C C . LYS A 1 307 ? 11.834 11.102 -27.553 1.00 41.41 307 LYS A C 1
ATOM 2365 O O . LYS A 1 307 ? 10.949 11.447 -28.319 1.00 41.41 307 LYS A O 1
ATOM 2370 N N . GLN A 1 308 ? 11.689 11.094 -26.228 1.00 38.59 308 GLN A N 1
ATOM 2371 C CA . GLN A 1 308 ? 10.472 11.569 -25.577 1.00 38.59 308 GLN A CA 1
ATOM 2372 C C . GLN A 1 308 ? 10.263 13.057 -25.845 1.00 38.59 308 GLN A C 1
ATOM 2374 O O . GLN A 1 308 ? 9.183 13.406 -26.290 1.00 38.59 308 GLN A O 1
ATOM 2379 N N . LYS A 1 309 ? 11.312 13.882 -25.711 1.00 35.66 309 LYS A N 1
ATOM 2380 C CA . LYS A 1 309 ? 11.271 15.325 -26.004 1.00 35.66 309 LYS A CA 1
ATOM 2381 C C . LYS A 1 309 ? 10.971 15.622 -27.481 1.00 35.66 309 LYS A C 1
ATOM 2383 O O . LYS A 1 309 ? 10.210 16.531 -27.780 1.00 35.66 309 LYS A O 1
ATOM 2388 N N . GLN A 1 310 ? 11.532 14.836 -28.407 1.00 38.97 310 GLN A N 1
ATOM 2389 C CA . GLN A 1 310 ? 11.198 14.944 -29.833 1.00 38.97 310 GLN A CA 1
ATOM 2390 C C . GLN A 1 310 ? 9.754 14.495 -30.106 1.00 38.97 310 GLN A C 1
ATOM 2392 O O . GLN A 1 310 ? 9.030 15.176 -30.811 1.00 38.97 310 GLN A O 1
ATOM 2397 N N . PHE A 1 311 ? 9.299 13.403 -29.486 1.00 43.66 311 PHE A N 1
ATOM 2398 C CA . PHE A 1 311 ? 7.941 12.882 -29.639 1.00 43.66 311 PHE A CA 1
ATOM 2399 C C . PHE A 1 311 ? 6.877 13.813 -29.043 1.00 43.66 311 PHE A C 1
ATOM 2401 O O . PHE A 1 311 ? 5.815 13.948 -29.639 1.00 43.66 311 PHE A O 1
ATOM 2408 N N . THR A 1 312 ? 7.131 14.480 -27.909 1.00 40.19 312 THR A N 1
ATOM 2409 C CA . THR A 1 312 ? 6.223 15.507 -27.372 1.00 40.19 312 THR A CA 1
ATOM 2410 C C . THR A 1 312 ? 6.179 16.745 -28.251 1.00 40.19 312 THR A C 1
ATOM 2412 O O . THR A 1 312 ? 5.093 17.290 -28.424 1.00 40.19 312 THR A O 1
ATOM 2415 N N . VAL A 1 313 ? 7.304 17.164 -28.839 1.00 49.44 313 VAL A N 1
ATOM 2416 C CA . VAL A 1 313 ? 7.336 18.258 -29.826 1.00 49.44 313 VAL A CA 1
ATOM 2417 C C . VAL A 1 313 ? 6.569 17.873 -31.095 1.00 49.44 313 VAL A C 1
ATOM 2419 O O . VAL A 1 313 ? 5.701 18.632 -31.514 1.00 49.44 313 VAL A O 1
ATOM 2422 N N . ASP A 1 314 ? 6.786 16.671 -31.631 1.00 44.12 314 ASP A N 1
ATOM 2423 C CA . ASP A 1 314 ? 6.101 16.175 -32.831 1.00 44.12 314 ASP A CA 1
ATOM 2424 C C . ASP A 1 314 ? 4.584 15.979 -32.580 1.00 44.12 314 ASP A C 1
ATOM 2426 O O . ASP A 1 314 ? 3.759 16.277 -33.445 1.00 44.12 314 ASP A O 1
ATOM 2430 N N . LEU A 1 315 ? 4.180 15.534 -31.379 1.00 45.00 315 LEU A N 1
ATOM 2431 C CA . LEU A 1 315 ? 2.768 15.470 -30.967 1.00 45.00 315 LEU A CA 1
ATOM 2432 C C . LEU A 1 315 ? 2.155 16.862 -30.808 1.00 45.00 315 LEU A C 1
ATOM 2434 O O . LEU A 1 315 ? 1.026 17.070 -31.246 1.00 45.00 315 LEU A O 1
ATOM 2438 N N . LEU A 1 316 ? 2.865 17.805 -30.185 1.00 44.84 316 LEU A N 1
ATOM 2439 C CA . LEU A 1 316 ? 2.398 19.184 -30.034 1.00 44.84 316 LEU A CA 1
ATOM 2440 C C . LEU A 1 316 ? 2.210 19.850 -31.399 1.00 44.84 316 LEU A C 1
ATOM 2442 O O . LEU A 1 316 ? 1.144 20.417 -31.620 1.00 44.84 316 LEU A O 1
ATOM 2446 N N . GLU A 1 317 ? 3.165 19.699 -32.324 1.00 47.66 317 GLU A N 1
ATOM 2447 C CA . GLU A 1 317 ? 3.047 20.193 -33.704 1.00 47.66 317 GLU A CA 1
ATOM 2448 C C . GLU A 1 317 ? 1.890 19.529 -34.464 1.00 47.66 317 GLU A C 1
ATOM 2450 O O . GLU A 1 317 ? 1.154 20.196 -35.198 1.00 47.66 317 GLU A O 1
ATOM 2455 N N . TYR A 1 318 ? 1.671 18.226 -34.270 1.00 49.91 318 TYR A N 1
ATOM 2456 C CA . TYR A 1 318 ? 0.548 17.519 -34.884 1.00 49.91 318 TYR A CA 1
ATOM 2457 C C . TYR A 1 318 ? -0.810 18.012 -34.358 1.00 49.91 318 TYR A C 1
ATOM 2459 O O . TYR A 1 318 ? -1.721 18.255 -35.149 1.00 49.91 318 TYR A O 1
ATOM 2467 N N . TRP A 1 319 ? -0.956 18.213 -33.044 1.00 44.00 319 TRP A N 1
ATOM 2468 C CA . TRP A 1 319 ? -2.198 18.717 -32.446 1.00 44.00 319 TRP A CA 1
ATOM 2469 C C . TRP A 1 319 ? -2.460 20.194 -32.775 1.00 44.00 319 TRP A C 1
ATOM 2471 O O . TRP A 1 319 ? -3.620 20.560 -32.984 1.00 44.00 319 TRP A O 1
ATOM 2481 N N . THR A 1 320 ? -1.426 21.033 -32.900 1.00 47.78 320 THR A N 1
ATOM 2482 C CA . THR A 1 320 ? -1.586 22.421 -33.373 1.00 47.78 320 THR A CA 1
ATOM 2483 C C . THR A 1 320 ? -2.002 22.475 -34.842 1.00 47.78 320 THR A C 1
ATOM 2485 O O . THR A 1 320 ? -2.941 23.196 -35.179 1.00 47.78 320 THR A O 1
ATOM 2488 N N . ASN A 1 321 ? -1.404 21.643 -35.700 1.00 43.88 321 ASN A N 1
ATOM 2489 C CA . ASN A 1 321 ? -1.751 21.583 -37.124 1.00 43.88 321 ASN A CA 1
ATOM 2490 C C . ASN A 1 321 ? -3.136 20.949 -37.365 1.00 43.88 321 ASN A C 1
ATOM 2492 O O . ASN A 1 321 ? -3.869 21.361 -38.268 1.00 43.88 321 ASN A O 1
ATOM 2496 N N . ALA A 1 322 ? -3.539 19.977 -36.539 1.00 46.16 322 ALA A N 1
ATOM 2497 C CA . ALA A 1 322 ? -4.888 19.411 -36.563 1.00 46.16 322 ALA A CA 1
ATOM 2498 C C . ALA A 1 322 ? -5.952 20.424 -36.093 1.00 46.16 322 ALA A C 1
ATOM 2500 O O . ALA A 1 322 ? -7.063 20.431 -36.622 1.00 46.16 322 ALA A O 1
ATOM 2501 N N . GLY A 1 323 ? -5.612 21.310 -35.150 1.00 40.88 323 GLY A N 1
ATOM 2502 C CA . GLY A 1 323 ? -6.470 22.420 -34.723 1.00 40.88 323 GLY A CA 1
ATOM 2503 C C . GLY A 1 323 ? -6.682 23.480 -35.811 1.00 40.88 323 GLY A C 1
ATOM 2504 O O . GLY A 1 323 ? -7.811 23.924 -36.024 1.00 40.88 323 GLY A O 1
ATOM 2505 N N . GLU A 1 324 ? -5.637 23.835 -36.565 1.00 44.69 324 GLU A N 1
ATOM 2506 C CA . GLU A 1 324 ? -5.743 24.782 -37.690 1.00 44.69 324 GLU A CA 1
ATOM 2507 C C . GLU A 1 324 ? -6.570 24.235 -38.867 1.00 44.69 324 GLU A C 1
ATOM 2509 O O . GLU A 1 324 ? -7.323 24.984 -39.493 1.00 44.69 324 GLU A O 1
ATOM 2514 N N . GLN A 1 325 ? -6.521 22.924 -39.129 1.00 41.03 325 GLN A N 1
ATOM 2515 C CA . GLN A 1 325 ? -7.353 22.267 -40.151 1.00 41.03 325 GLN A CA 1
ATOM 2516 C C . GLN A 1 325 ? -8.855 22.275 -39.807 1.00 41.03 325 GLN A C 1
ATOM 2518 O O . GLN A 1 325 ? -9.689 22.241 -40.713 1.00 41.03 325 GLN A O 1
ATOM 2523 N N . ILE A 1 326 ? -9.213 22.353 -38.521 1.00 44.66 326 ILE A N 1
ATOM 2524 C CA . ILE A 1 326 ? -10.609 22.441 -38.056 1.00 44.66 326 ILE A CA 1
ATOM 2525 C C . ILE A 1 326 ? -11.094 23.903 -38.027 1.00 44.66 326 ILE A C 1
ATOM 2527 O O . ILE A 1 326 ? -12.285 24.147 -38.176 1.00 44.66 326 ILE A O 1
ATOM 2531 N N . SER A 1 327 ? -10.189 24.883 -37.918 1.00 39.12 327 SER A N 1
ATOM 2532 C CA . SER A 1 327 ? -10.525 26.318 -37.954 1.00 39.12 327 SER A CA 1
ATOM 2533 C C . SER A 1 327 ? -10.771 26.880 -39.367 1.00 39.12 327 SER A C 1
ATOM 2535 O O . SER A 1 327 ? -11.252 28.008 -39.488 1.00 39.12 327 SER A O 1
ATOM 2537 N N . HIS A 1 328 ? -10.434 26.140 -40.428 1.00 43.16 328 HIS A N 1
ATOM 2538 C CA . HIS A 1 328 ? -10.577 26.570 -41.829 1.00 43.16 328 HIS A CA 1
ATOM 2539 C C . HIS A 1 328 ? -11.643 25.786 -42.624 1.00 43.16 328 HIS A C 1
ATOM 2541 O O . HIS A 1 328 ? -11.670 25.847 -43.857 1.00 43.16 328 HIS A O 1
ATOM 2547 N N . ARG A 1 329 ? -12.552 25.092 -41.929 1.00 38.25 329 ARG A N 1
ATOM 2548 C CA . ARG A 1 329 ? -13.816 24.566 -42.469 1.00 38.25 329 ARG A CA 1
ATOM 2549 C C . ARG A 1 329 ? -14.998 25.182 -41.739 1.00 38.25 329 ARG A C 1
ATOM 2551 O O . ARG A 1 329 ? -16.029 25.370 -42.418 1.00 38.25 329 ARG A O 1
#

Organism: Stichopus japonicus (NCBI:txid307972)

Radius of gyration: 27.87 Å; Cα contacts (8 Å, |Δi|>4): 169; chains: 1; bounding box: 89×43×74 Å

Sequence (329 aa):
MVCSEEQQSESGPLWGEASWILIGQALCSCGTPVYPLFITYVDDGVNNRAMGLYLGALFSTITIGSAMGYGIATLCLSLPSYLIYTDAYLPTSPDDPRWLGNWWLGFLIIGVLLFFVSIPLWFFPRFPRKTFVDEEEEDGDCKSDSSDDYVEAVTQGLKSLESEATHGFLHGLVLSVGRIVSNITVVCLILASTAIAGFIAGFQLFGAKYIQYEFSFDPDFASILFGLLLVPAGILGNIMGGYLVNRFAHERNDMAKMVVTCAAVCLILSPTLLFLGCKNNQVSCLTSLDDKNRYKCLFACDAFSRKQKQFTVDLLEYWTNAGEQISHR